Protein AF-A0A645CHK2-F1 (afdb_monomer)

Sequence (177 aa):
MTSISIPNSVISIGKYAFEDCRSLISIVLSNGITSIGEYAFYNCYSLTSITLPDGVSSIGDNAFAKTSLNSIILPNSVTSIGYGAFFQCYELTSITIGSGIKNIQTSVFDACWNIQEIYIKATTPPQMQSDIPNQSAVKLYVPKGSKEIYQNNESWSGFKEYIEVDYGIRESYLWIN

Radius of gyration: 15.58 Å; Cα contacts (8 Å, |Δi|>4): 514; chains: 1; bounding box: 39×28×44 Å

Solvent-accessible surface area (backbone atoms only — not comparable to full-atom values): 8476 Å² total; per-residue (Å²): 107,48,66,50,76,49,59,67,87,44,45,58,47,48,62,48,68,38,43,63,37,47,56,25,34,40,48,47,61,26,70,50,25,34,35,38,22,37,28,20,33,18,47,11,54,39,24,40,47,57,63,63,32,70,49,27,31,37,39,23,35,25,19,41,14,34,18,33,28,38,47,46,58,44,38,51,46,24,48,42,51,26,48,23,23,35,22,44,15,50,50,22,30,36,40,36,43,24,50,39,41,50,52,43,40,48,43,28,44,36,66,18,62,46,40,42,40,39,37,38,60,35,68,61,79,51,49,54,68,47,75,63,44,62,35,59,70,17,36,37,34,30,26,63,92,23,59,69,62,32,60,74,29,89,77,59,29,71,46,57,41,80,43,72,39,72,79,84,71,67,89,84,74,86,86,79,133

Structure (mmCIF, N/CA/C/O backbone):
data_AF-A0A645CHK2-F1
#
_entry.id   AF-A0A645CHK2-F1
#
loop_
_atom_site.group_PDB
_atom_site.id
_atom_site.type_symbol
_atom_site.label_atom_id
_atom_site.label_alt_id
_atom_site.label_comp_id
_atom_site.label_asym_id
_atom_site.label_entity_id
_atom_site.label_seq_id
_atom_site.pdbx_PDB_ins_code
_atom_site.Cartn_x
_atom_site.Cartn_y
_atom_site.Cartn_z
_atom_site.occupancy
_atom_site.B_iso_or_equiv
_atom_site.auth_seq_id
_atom_site.auth_comp_id
_atom_site.auth_asym_id
_atom_site.auth_atom_id
_atom_site.pdbx_PDB_model_num
ATOM 1 N N . MET A 1 1 ? 14.542 6.654 -18.273 1.00 61.56 1 MET A N 1
ATOM 2 C CA . MET A 1 1 ? 13.151 6.564 -18.765 1.00 61.56 1 MET A CA 1
ATOM 3 C C . MET A 1 1 ? 12.247 7.041 -17.646 1.00 61.56 1 MET A C 1
ATOM 5 O O . MET A 1 1 ? 12.417 6.545 -16.543 1.00 61.56 1 MET A O 1
ATOM 9 N N . THR A 1 2 ? 11.400 8.041 -17.892 1.00 83.38 2 THR A N 1
ATOM 10 C CA . THR A 1 2 ? 10.600 8.710 -16.847 1.00 83.38 2 THR A CA 1
ATOM 11 C C . THR A 1 2 ? 9.145 8.259 -16.808 1.00 83.38 2 THR A C 1
ATOM 13 O O . THR A 1 2 ? 8.528 8.341 -15.751 1.00 83.38 2 THR A O 1
ATOM 16 N N . SER A 1 3 ? 8.610 7.737 -17.914 1.00 85.38 3 SER A N 1
ATOM 17 C CA . SER A 1 3 ? 7.263 7.174 -17.980 1.00 85.38 3 SER A CA 1
ATOM 18 C C . SER A 1 3 ? 7.180 5.982 -18.933 1.00 85.38 3 SER A C 1
ATOM 20 O O . SER A 1 3 ? 7.981 5.861 -19.864 1.00 85.38 3 SER A O 1
ATOM 22 N N . ILE A 1 4 ? 6.223 5.087 -18.673 1.00 88.56 4 ILE A N 1
ATOM 23 C CA . ILE A 1 4 ? 5.944 3.880 -19.466 1.00 88.56 4 ILE A CA 1
ATOM 24 C C . ILE A 1 4 ? 4.428 3.665 -19.532 1.00 88.56 4 ILE A C 1
ATOM 26 O O . ILE A 1 4 ? 3.728 3.838 -18.533 1.00 88.56 4 ILE A O 1
ATOM 30 N N . SER A 1 5 ? 3.929 3.238 -20.692 1.00 89.69 5 SER A N 1
ATOM 31 C CA . SER A 1 5 ? 2.572 2.707 -20.846 1.00 89.69 5 SER A CA 1
ATOM 32 C C . SER A 1 5 ? 2.650 1.231 -21.227 1.00 89.69 5 SER A C 1
ATOM 34 O O . SER A 1 5 ? 3.327 0.871 -22.191 1.00 89.69 5 SER A O 1
ATOM 36 N N . ILE A 1 6 ? 1.992 0.377 -20.443 1.00 91.62 6 ILE A N 1
ATOM 37 C CA . ILE A 1 6 ? 1.981 -1.069 -20.662 1.00 91.62 6 ILE A CA 1
ATOM 38 C C . ILE A 1 6 ? 0.858 -1.436 -21.645 1.00 91.62 6 ILE A C 1
ATOM 40 O O . ILE A 1 6 ? -0.288 -1.051 -21.418 1.00 91.62 6 ILE A O 1
ATOM 44 N N . PRO A 1 7 ? 1.140 -2.186 -22.729 1.00 90.94 7 PRO A N 1
ATOM 45 C CA . PRO A 1 7 ? 0.115 -2.588 -23.690 1.00 90.94 7 PRO A CA 1
ATOM 46 C C . PRO A 1 7 ? -0.994 -3.455 -23.075 1.00 90.94 7 PRO A C 1
ATOM 48 O O . PRO A 1 7 ? -0.768 -4.231 -22.146 1.00 90.94 7 PRO A O 1
ATOM 51 N N . ASN A 1 8 ? -2.191 -3.404 -23.665 1.00 89.62 8 ASN A N 1
ATOM 52 C CA . ASN A 1 8 ? -3.357 -4.188 -23.222 1.00 89.62 8 ASN A CA 1
ATOM 53 C C . ASN A 1 8 ? -3.185 -5.710 -23.345 1.00 89.62 8 ASN A C 1
ATOM 55 O O . ASN A 1 8 ? -3.937 -6.455 -22.729 1.00 89.62 8 ASN A O 1
ATOM 59 N N . SER A 1 9 ? -2.218 -6.180 -24.137 1.00 93.12 9 SER A N 1
ATOM 60 C CA . SER A 1 9 ? -1.909 -7.607 -24.273 1.00 93.12 9 SER A CA 1
ATOM 61 C C . SER A 1 9 ? -1.109 -8.171 -23.096 1.00 93.12 9 SER A C 1
ATOM 63 O O . SER A 1 9 ? -0.939 -9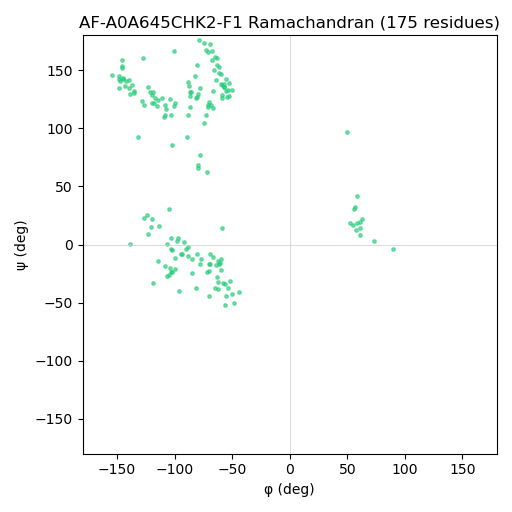.384 -23.006 1.00 93.12 9 SER A O 1
ATOM 65 N N . VAL A 1 10 ? -0.560 -7.315 -22.229 1.00 95.12 10 VAL A N 1
ATOM 66 C CA . VAL A 1 10 ? 0.206 -7.752 -21.061 1.00 95.12 10 VAL A CA 1
ATOM 67 C C . VAL A 1 10 ? -0.767 -8.116 -19.943 1.00 95.12 10 VAL A C 1
ATOM 69 O O . VAL A 1 10 ? -1.607 -7.308 -19.562 1.00 95.12 10 VAL A O 1
ATOM 72 N N . ILE A 1 11 ? -0.630 -9.335 -19.418 1.00 95.62 11 ILE A N 1
ATOM 73 C CA . ILE A 1 11 ? -1.486 -9.881 -18.350 1.00 95.62 11 ILE A CA 1
ATOM 74 C C . ILE A 1 11 ? -0.772 -9.875 -16.989 1.00 95.62 11 ILE A C 1
ATOM 76 O O . ILE A 1 11 ? -1.400 -9.893 -15.934 1.00 95.62 11 ILE A O 1
ATOM 80 N N . SER A 1 12 ? 0.558 -9.797 -16.980 1.00 96.38 12 SER A N 1
ATOM 81 C CA . SER A 1 12 ? 1.353 -9.801 -15.753 1.00 96.38 12 SER A CA 1
ATOM 82 C C . SER A 1 12 ? 2.581 -8.915 -15.882 1.00 96.38 12 SER A C 1
ATOM 84 O O . SER A 1 12 ? 3.246 -8.935 -16.920 1.00 96.38 12 SER A O 1
ATOM 86 N N . ILE A 1 13 ? 2.944 -8.230 -14.799 1.00 98.31 13 ILE A N 1
ATOM 87 C CA . ILE A 1 13 ? 4.280 -7.649 -14.652 1.00 98.31 13 ILE A CA 1
ATOM 88 C C . ILE A 1 13 ? 5.189 -8.722 -14.056 1.00 98.31 13 ILE A C 1
ATOM 90 O O . ILE A 1 13 ? 4.915 -9.236 -12.973 1.00 98.31 13 ILE A O 1
ATOM 94 N N . GLY A 1 14 ? 6.232 -9.104 -14.793 1.00 98.25 14 GLY A N 1
ATOM 95 C CA . GLY A 1 14 ? 7.146 -10.174 -14.394 1.00 98.25 14 GLY A CA 1
ATOM 96 C C . GLY A 1 14 ? 7.992 -9.826 -13.168 1.00 98.25 14 GLY A C 1
ATOM 97 O O . GLY A 1 14 ? 8.089 -8.665 -12.766 1.00 98.25 14 GLY A O 1
ATOM 98 N N . LYS A 1 15 ? 8.636 -10.848 -12.592 1.00 98.62 15 LYS A N 1
ATOM 99 C CA . LYS A 1 15 ? 9.629 -10.641 -11.533 1.00 98.62 15 LYS A CA 1
ATOM 100 C C . LYS A 1 15 ? 10.748 -9.723 -12.036 1.00 98.62 15 LYS A C 1
ATOM 102 O O . LYS A 1 15 ? 11.172 -9.881 -13.180 1.00 98.62 15 LYS A O 1
ATOM 107 N N . TYR A 1 16 ? 11.197 -8.790 -11.199 1.00 98.44 16 TYR A N 1
ATOM 108 C CA . TYR A 1 16 ? 12.281 -7.837 -11.498 1.00 98.44 16 TYR A CA 1
ATOM 109 C C . TYR A 1 16 ? 12.066 -6.935 -12.737 1.00 98.44 16 TYR A C 1
ATOM 111 O O . TYR A 1 16 ? 13.003 -6.286 -13.190 1.00 98.44 16 TYR A O 1
ATOM 119 N N . ALA A 1 17 ? 10.857 -6.871 -13.314 1.00 98.00 17 ALA A N 1
ATOM 120 C CA . ALA A 1 17 ? 10.630 -6.267 -14.637 1.00 98.00 17 ALA A CA 1
ATOM 121 C C . ALA A 1 17 ? 11.061 -4.791 -14.759 1.00 98.00 17 ALA A C 1
ATOM 123 O O . ALA A 1 17 ? 11.499 -4.365 -15.827 1.00 98.00 17 ALA A O 1
ATOM 124 N N . PHE A 1 18 ? 10.932 -4.028 -13.675 1.00 98.00 18 PHE A N 1
ATOM 125 C CA . PHE A 1 18 ? 11.357 -2.635 -13.556 1.00 98.00 18 PHE A CA 1
ATOM 126 C C . PHE A 1 18 ? 12.272 -2.427 -12.346 1.00 98.00 18 PHE A C 1
ATOM 128 O O . PHE A 1 18 ? 12.382 -1.305 -11.858 1.00 98.00 18 PHE A O 1
ATOM 135 N N . GLU A 1 19 ? 12.937 -3.476 -11.854 1.00 98.38 19 GLU A N 1
ATOM 136 C CA . GLU A 1 19 ? 13.910 -3.331 -10.771 1.00 98.38 19 GLU A CA 1
ATOM 137 C C . GLU A 1 19 ? 14.955 -2.259 -11.125 1.00 98.38 19 GLU A C 1
ATOM 139 O O . GLU A 1 19 ? 15.391 -2.140 -12.273 1.00 98.38 19 GLU A O 1
ATOM 144 N N . ASP A 1 20 ? 15.326 -1.438 -10.138 1.00 98.19 20 ASP A N 1
ATOM 145 C CA . ASP A 1 20 ? 16.348 -0.396 -10.276 1.00 98.19 20 ASP A CA 1
ATOM 146 C C . ASP A 1 20 ? 16.056 0.655 -11.366 1.00 98.19 20 ASP A C 1
ATOM 148 O O . ASP A 1 20 ? 16.938 1.433 -11.750 1.00 98.19 20 ASP A O 1
ATOM 152 N N . CYS A 1 21 ? 14.802 0.785 -11.819 1.00 97.38 21 CYS A N 1
ATOM 153 C CA . CYS A 1 21 ? 14.365 1.883 -12.683 1.00 97.38 21 CYS A CA 1
ATOM 154 C C . CYS A 1 21 ? 14.281 3.210 -11.902 1.00 97.38 21 CYS A C 1
ATOM 156 O O . CYS A 1 21 ? 13.234 3.844 -11.799 1.00 97.38 21 CYS A O 1
ATOM 158 N N . ARG A 1 22 ? 15.417 3.681 -11.375 1.00 96.25 22 ARG A N 1
ATOM 159 C CA . ARG A 1 22 ? 15.538 4.829 -10.458 1.00 96.25 22 ARG A CA 1
ATOM 160 C C . ARG A 1 22 ? 15.091 6.166 -11.037 1.00 96.25 22 ARG A C 1
ATOM 162 O O . ARG A 1 22 ? 14.929 7.108 -10.273 1.00 96.25 22 ARG A O 1
ATOM 169 N N . SER A 1 23 ? 14.905 6.266 -12.353 1.00 96.94 23 SER A N 1
ATOM 170 C CA . SER A 1 23 ? 14.378 7.463 -13.025 1.00 96.94 23 SER A CA 1
ATOM 171 C C . SER A 1 23 ? 12.910 7.343 -13.439 1.00 96.94 23 SER A C 1
ATOM 173 O O . SER A 1 23 ? 12.387 8.307 -13.991 1.00 96.94 23 SER A O 1
ATOM 175 N N . LEU A 1 24 ? 12.263 6.188 -13.239 1.00 96.62 24 LEU A N 1
ATOM 176 C CA . LEU A 1 24 ? 10.851 5.995 -13.565 1.00 96.62 24 LEU A CA 1
ATOM 177 C C . LEU A 1 24 ? 10.006 6.785 -12.568 1.00 96.62 24 LEU A C 1
ATOM 179 O O . LEU A 1 24 ? 10.081 6.520 -11.376 1.00 96.62 24 LEU A O 1
ATOM 183 N N . ILE A 1 25 ? 9.233 7.751 -13.059 1.00 95.25 25 ILE A N 1
ATOM 184 C CA . ILE A 1 25 ? 8.400 8.638 -12.236 1.00 95.25 25 ILE A CA 1
ATOM 185 C C . ILE A 1 25 ? 6.965 8.126 -12.164 1.00 95.25 25 ILE A C 1
ATOM 187 O O . ILE A 1 25 ? 6.337 8.164 -11.107 1.00 95.25 25 ILE A O 1
ATOM 191 N N . SER A 1 26 ? 6.449 7.635 -13.290 1.00 92.00 26 SER A N 1
ATOM 192 C CA . SER A 1 26 ? 5.092 7.112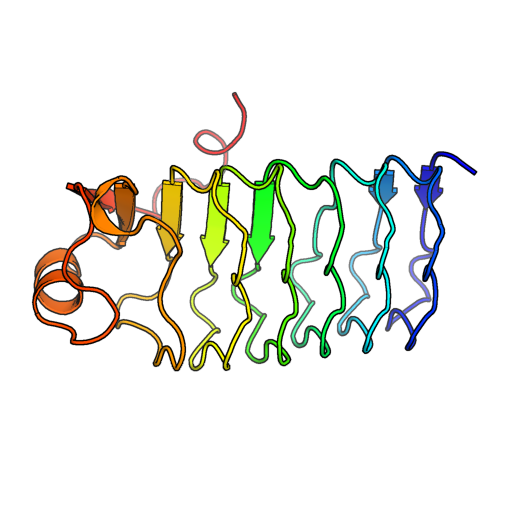 -13.393 1.00 92.00 26 SER A CA 1
ATOM 193 C C . SER A 1 26 ? 5.011 5.941 -14.365 1.00 92.00 26 SER A C 1
ATOM 195 O O . SER A 1 26 ? 5.776 5.833 -15.324 1.00 92.00 26 SER A O 1
ATOM 197 N N . ILE A 1 27 ? 4.048 5.058 -14.130 1.00 93.38 27 ILE A N 1
ATOM 198 C CA . ILE A 1 27 ? 3.726 3.954 -15.029 1.00 93.38 27 ILE A CA 1
ATOM 199 C C . ILE A 1 27 ? 2.214 3.782 -15.106 1.00 93.38 27 ILE A C 1
ATOM 201 O O . ILE A 1 27 ? 1.520 3.789 -14.090 1.00 93.38 27 ILE A O 1
ATOM 205 N N . VAL A 1 28 ? 1.709 3.619 -16.327 1.00 90.94 28 VAL A N 1
ATOM 206 C CA . VAL A 1 28 ? 0.300 3.309 -16.579 1.00 90.94 28 VAL A CA 1
ATOM 207 C C . VAL A 1 28 ? 0.189 1.829 -16.916 1.00 90.94 28 VAL A C 1
ATOM 209 O O . VAL A 1 28 ? 0.673 1.383 -17.961 1.00 90.94 28 VAL A O 1
ATOM 212 N N . LEU A 1 29 ? -0.434 1.071 -16.015 1.00 93.44 29 LEU A N 1
ATOM 213 C CA . LEU A 1 29 ? -0.757 -0.338 -16.216 1.00 93.44 29 LEU A CA 1
ATOM 214 C C . LEU A 1 29 ? -2.048 -0.470 -17.031 1.00 93.44 29 LEU A C 1
ATOM 216 O O . LEU A 1 29 ? -2.968 0.333 -16.886 1.00 93.44 29 LEU A O 1
ATOM 220 N N . SER A 1 30 ? -2.124 -1.488 -17.883 1.00 92.12 30 SER A N 1
ATOM 221 C CA . SER A 1 30 ? -3.339 -1.797 -18.636 1.00 92.12 30 SER A CA 1
ATOM 222 C C . SER A 1 30 ? -4.343 -2.582 -17.791 1.00 92.12 30 SER A C 1
ATOM 224 O O . SER A 1 30 ? -3.971 -3.331 -16.890 1.00 92.12 30 SER A O 1
ATOM 226 N N . ASN A 1 31 ? -5.632 -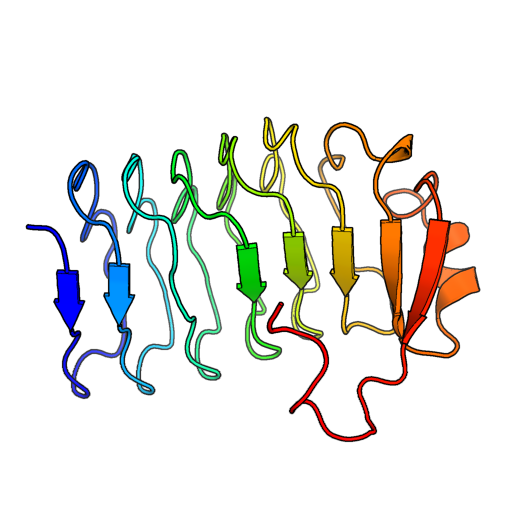2.474 -18.129 1.00 91.25 31 ASN A N 1
ATOM 227 C CA . ASN A 1 31 ? -6.716 -3.127 -17.383 1.00 91.25 31 ASN A CA 1
ATOM 228 C C . ASN A 1 31 ? -6.633 -4.666 -17.352 1.00 91.25 31 ASN A C 1
ATOM 230 O O . ASN A 1 31 ? -7.295 -5.292 -16.531 1.00 91.25 31 ASN A O 1
ATOM 234 N N . GLY A 1 32 ? -5.848 -5.274 -18.249 1.00 94.06 32 GLY A N 1
ATOM 235 C CA . GLY A 1 32 ? -5.661 -6.724 -18.329 1.00 94.06 32 GLY A CA 1
ATOM 236 C C . GLY A 1 32 ? -4.667 -7.297 -17.316 1.00 94.06 32 GLY A C 1
ATOM 237 O O . GLY A 1 32 ? -4.565 -8.517 -17.218 1.00 94.06 32 GLY A O 1
ATOM 238 N N . ILE A 1 33 ? -3.933 -6.457 -16.575 1.00 97.38 33 ILE A N 1
ATOM 239 C CA . ILE A 1 33 ? -2.949 -6.930 -15.597 1.00 97.38 33 ILE A CA 1
ATOM 240 C C . ILE A 1 33 ? -3.657 -7.576 -14.403 1.00 97.38 33 ILE A C 1
ATOM 242 O O . ILE A 1 33 ? -4.425 -6.927 -13.697 1.00 97.38 33 ILE A O 1
ATOM 246 N N . THR A 1 34 ? -3.329 -8.839 -14.134 1.00 97.81 34 THR A N 1
ATOM 247 C CA . THR A 1 34 ? -3.861 -9.610 -13.002 1.00 97.81 34 THR A CA 1
ATOM 248 C C . THR A 1 34 ? -2.831 -9.843 -11.899 1.00 97.81 34 THR A C 1
ATOM 250 O O . THR A 1 34 ? -3.196 -10.143 -10.766 1.00 97.81 34 THR A O 1
ATOM 253 N N . SER A 1 35 ? -1.533 -9.705 -12.183 1.00 98.19 35 SER A N 1
ATOM 254 C CA . SER A 1 35 ? -0.481 -9.977 -11.195 1.00 98.19 35 SER A CA 1
ATOM 255 C C . SER A 1 35 ? 0.756 -9.104 -11.368 1.00 98.19 35 SER A C 1
ATOM 257 O O . SER A 1 35 ? 1.186 -8.835 -12.494 1.00 98.19 35 SER A O 1
ATOM 259 N N . ILE A 1 36 ? 1.376 -8.751 -10.242 1.00 98.69 36 ILE A N 1
ATOM 260 C CA . ILE A 1 36 ? 2.651 -8.034 -10.171 1.00 98.69 36 ILE A CA 1
ATOM 261 C C . ILE A 1 36 ? 3.672 -8.925 -9.473 1.00 98.69 36 ILE A C 1
ATOM 263 O O . ILE A 1 36 ? 3.445 -9.377 -8.353 1.00 98.69 36 ILE A O 1
ATOM 267 N N . GLY A 1 37 ? 4.770 -9.215 -10.165 1.00 98.69 37 GLY A N 1
ATOM 268 C CA . GLY A 1 37 ? 5.795 -10.140 -9.713 1.00 98.69 37 GLY A CA 1
ATOM 269 C C . GLY A 1 37 ? 6.642 -9.623 -8.554 1.00 98.69 37 GLY A C 1
ATOM 270 O O . GLY A 1 37 ? 6.676 -8.437 -8.232 1.00 98.69 37 GLY A O 1
ATOM 271 N N . GLU A 1 38 ? 7.365 -10.563 -7.960 1.00 98.75 38 GLU A N 1
ATOM 272 C CA . GLU A 1 38 ? 8.417 -10.323 -6.973 1.00 98.75 38 GLU A CA 1
ATOM 273 C C . GLU A 1 38 ? 9.416 -9.272 -7.476 1.00 98.75 38 GLU A C 1
ATOM 275 O O . GLU A 1 38 ? 9.854 -9.340 -8.628 1.00 98.75 38 GLU A O 1
ATOM 280 N N . TYR A 1 39 ? 9.756 -8.297 -6.634 1.00 98.81 39 TYR A N 1
ATOM 281 C CA . TYR A 1 39 ? 10.693 -7.213 -6.954 1.00 98.81 39 TYR A CA 1
ATOM 282 C C . TYR A 1 39 ? 10.355 -6.395 -8.222 1.00 98.81 39 TYR A C 1
ATOM 284 O O . TYR A 1 39 ? 11.214 -5.683 -8.739 1.00 98.81 39 TYR A O 1
ATOM 292 N N . ALA A 1 40 ? 9.122 -6.461 -8.745 1.00 98.69 40 ALA A N 1
ATOM 293 C CA . ALA A 1 40 ? 8.765 -5.868 -10.038 1.00 98.69 40 ALA A CA 1
ATOM 294 C C . ALA A 1 40 ? 9.123 -4.379 -10.177 1.00 98.69 40 ALA A C 1
ATOM 296 O O . ALA A 1 40 ? 9.543 -3.977 -11.254 1.00 98.69 40 ALA A O 1
ATOM 297 N N . PHE A 1 41 ? 8.981 -3.584 -9.116 1.00 98.69 41 PHE A N 1
ATOM 298 C CA . PHE A 1 41 ? 9.337 -2.161 -9.039 1.00 98.69 41 PHE A CA 1
ATOM 299 C C . PHE A 1 41 ? 10.310 -1.879 -7.889 1.00 98.69 41 PHE A C 1
ATOM 301 O O . PHE A 1 41 ? 10.358 -0.764 -7.361 1.00 98.69 41 PHE A O 1
ATOM 308 N N . TYR A 1 42 ? 11.085 -2.887 -7.484 1.00 98.75 42 TYR A N 1
ATOM 309 C CA . TYR A 1 42 ? 12.051 -2.734 -6.406 1.00 98.75 42 TYR A CA 1
ATOM 310 C C . TYR A 1 42 ? 13.039 -1.612 -6.717 1.00 98.75 42 TYR A C 1
ATOM 312 O O . TYR A 1 42 ? 13.563 -1.513 -7.829 1.00 98.75 42 TYR A O 1
ATOM 320 N N . ASN A 1 43 ? 13.311 -0.768 -5.721 1.00 98.50 43 ASN A N 1
ATOM 321 C CA . ASN A 1 43 ? 14.311 0.296 -5.818 1.00 98.50 43 ASN A CA 1
ATOM 322 C C . ASN A 1 43 ? 14.010 1.371 -6.887 1.00 98.50 43 ASN A C 1
ATOM 324 O O . ASN A 1 43 ? 14.911 2.084 -7.340 1.00 98.50 43 ASN A O 1
ATOM 328 N N . CYS A 1 44 ? 12.745 1.523 -7.292 1.00 98.31 44 CYS A N 1
ATOM 329 C CA . CYS A 1 44 ? 12.290 2.615 -8.155 1.00 98.31 44 CYS A CA 1
ATOM 330 C C . CYS A 1 44 ? 12.087 3.915 -7.356 1.00 98.31 44 CYS A C 1
ATOM 332 O O . CYS A 1 44 ? 10.967 4.398 -7.205 1.00 98.31 44 CYS A O 1
ATOM 334 N N . TYR A 1 45 ? 13.173 4.515 -6.862 1.00 97.12 45 TYR A N 1
ATOM 335 C CA . TYR A 1 45 ? 13.126 5.695 -5.982 1.00 97.12 45 TYR A CA 1
ATOM 336 C C . TYR A 1 45 ? 12.473 6.954 -6.570 1.00 97.12 45 TYR A C 1
ATOM 338 O O . TYR A 1 45 ? 12.152 7.865 -5.815 1.00 97.12 45 TYR A O 1
ATOM 346 N N . SER A 1 46 ? 12.280 7.050 -7.886 1.00 97.81 46 SER A N 1
ATOM 347 C CA . SER A 1 46 ? 11.540 8.179 -8.473 1.00 97.81 46 SER A CA 1
ATOM 348 C C . SER A 1 46 ? 10.055 7.890 -8.678 1.00 97.81 46 SER A C 1
ATOM 350 O O . SER A 1 46 ? 9.329 8.812 -9.032 1.00 97.81 46 SER A O 1
ATOM 352 N N . LEU A 1 47 ? 9.591 6.649 -8.477 1.00 98.00 47 LEU A N 1
ATOM 353 C CA . LEU A 1 47 ? 8.212 6.266 -8.768 1.00 98.00 47 LEU A CA 1
ATOM 354 C C . LEU A 1 47 ? 7.298 6.847 -7.692 1.00 98.00 47 LEU A C 1
ATOM 356 O O . LEU A 1 47 ? 7.273 6.343 -6.571 1.00 98.00 47 LEU A O 1
ATOM 360 N N . THR A 1 48 ? 6.565 7.905 -8.038 1.00 96.50 48 THR A N 1
ATOM 361 C CA . THR A 1 48 ? 5.703 8.643 -7.100 1.00 96.50 48 THR A CA 1
ATOM 362 C C . THR A 1 48 ? 4.235 8.262 -7.200 1.00 96.50 48 THR A C 1
ATOM 364 O O . THR A 1 48 ? 3.480 8.475 -6.252 1.00 96.50 48 THR A O 1
ATOM 367 N N . SER A 1 49 ? 3.824 7.684 -8.332 1.00 91.94 49 SER A N 1
ATOM 368 C CA . SER A 1 49 ? 2.442 7.274 -8.571 1.00 91.94 49 SER A CA 1
ATOM 369 C C . SER A 1 49 ? 2.345 6.037 -9.460 1.00 91.94 49 SER A C 1
ATOM 371 O O . SER A 1 49 ? 3.059 5.887 -10.455 1.00 91.94 49 SER A O 1
ATOM 373 N N . ILE A 1 50 ? 1.409 5.161 -9.104 1.00 95.06 50 ILE A N 1
ATOM 374 C CA . ILE A 1 50 ? 0.962 4.033 -9.915 1.00 95.06 50 ILE A CA 1
ATOM 375 C C . ILE A 1 50 ? -0.518 3.780 -9.627 1.00 95.06 50 ILE A C 1
ATOM 377 O O . ILE A 1 50 ? -0.945 3.780 -8.476 1.00 95.06 50 ILE A O 1
ATOM 381 N N . THR A 1 51 ? -1.313 3.568 -10.672 1.00 93.62 51 THR A N 1
ATOM 382 C CA . THR A 1 51 ? -2.700 3.106 -10.531 1.00 93.62 51 THR A CA 1
ATOM 383 C C . THR A 1 51 ? -2.740 1.613 -10.810 1.00 93.62 51 THR A C 1
ATOM 385 O O . THR A 1 51 ? -2.369 1.178 -11.902 1.00 93.62 51 THR A O 1
ATOM 388 N N . LEU A 1 52 ? -3.163 0.829 -9.817 1.00 95.88 52 LEU A N 1
ATOM 389 C CA . LEU A 1 52 ? -3.375 -0.603 -9.988 1.00 95.88 52 LEU A CA 1
ATOM 390 C C . LEU A 1 52 ? -4.726 -0.845 -10.674 1.00 95.88 52 LEU A C 1
ATOM 392 O O . LEU A 1 52 ? -5.734 -0.316 -10.208 1.00 95.88 52 LEU A O 1
ATOM 396 N N . PRO A 1 53 ? -4.770 -1.645 -11.749 1.00 94.94 53 PRO A N 1
ATOM 397 C CA . PRO A 1 53 ? -6.023 -2.067 -12.356 1.00 94.94 53 PRO A CA 1
ATOM 398 C C . PRO A 1 53 ? -6.899 -2.879 -11.402 1.00 94.94 53 PRO A C 1
ATOM 400 O O . PRO A 1 53 ? -6.388 -3.700 -10.641 1.00 94.94 53 PRO A O 1
ATOM 403 N N . ASP A 1 54 ? -8.221 -2.756 -11.544 1.00 92.94 54 ASP A N 1
ATOM 404 C CA . ASP A 1 54 ? -9.218 -3.497 -10.751 1.00 92.94 54 ASP A CA 1
ATOM 405 C C . ASP A 1 54 ? -9.127 -5.028 -10.885 1.00 92.94 54 ASP A C 1
ATOM 407 O O . ASP A 1 54 ? -9.780 -5.750 -10.139 1.00 92.94 54 ASP A O 1
ATOM 411 N N . GLY A 1 55 ? -8.367 -5.538 -11.861 1.00 95.56 55 GLY A N 1
ATOM 412 C CA . GLY A 1 55 ? -8.140 -6.968 -12.077 1.00 95.56 55 GLY A CA 1
ATOM 413 C C . GLY A 1 55 ? -6.953 -7.550 -11.304 1.00 95.56 55 GLY A C 1
ATOM 414 O O . GLY A 1 55 ? -6.793 -8.770 -11.285 1.00 95.56 55 GLY A O 1
ATOM 415 N N . VAL A 1 56 ? -6.111 -6.721 -10.672 1.00 98.25 56 VAL A N 1
ATOM 416 C CA . VAL A 1 56 ? -4.911 -7.201 -9.970 1.00 98.25 56 VAL A CA 1
ATOM 417 C C . VAL A 1 56 ? -5.318 -8.034 -8.757 1.00 98.25 56 VAL A C 1
ATOM 419 O O . VAL A 1 56 ? -5.925 -7.518 -7.823 1.00 98.25 56 VAL A O 1
ATOM 422 N N . SER A 1 57 ? -4.960 -9.318 -8.745 1.00 97.94 57 SER A N 1
ATOM 423 C CA . SER A 1 57 ? -5.277 -10.251 -7.659 1.00 97.94 57 SER A CA 1
ATOM 424 C C . SER A 1 57 ? -4.099 -10.540 -6.728 1.00 97.94 57 SER A C 1
ATOM 426 O O . SER A 1 57 ? -4.304 -10.929 -5.577 1.00 97.94 57 SER A O 1
ATOM 428 N N . SER A 1 58 ? -2.861 -10.358 -7.199 1.00 97.94 58 SER A N 1
ATOM 429 C CA . SER A 1 58 ? -1.654 -10.695 -6.434 1.00 97.94 58 SER A CA 1
ATOM 430 C C . SER A 1 58 ? -0.506 -9.710 -6.647 1.00 97.94 58 SER A C 1
ATOM 432 O O . SER A 1 58 ? -0.180 -9.366 -7.788 1.00 97.94 58 SER A O 1
ATOM 434 N N . ILE A 1 59 ? 0.154 -9.345 -5.549 1.00 98.50 59 ILE A N 1
ATOM 435 C CA . ILE A 1 59 ? 1.369 -8.526 -5.506 1.00 98.50 59 ILE A CA 1
ATOM 436 C C . ILE A 1 59 ? 2.470 -9.358 -4.844 1.00 98.50 59 ILE A C 1
ATOM 438 O O . ILE A 1 59 ? 2.287 -9.821 -3.722 1.00 98.50 59 ILE A O 1
ATOM 442 N N . GLY A 1 60 ? 3.581 -9.582 -5.545 1.00 98.44 60 GLY A N 1
ATOM 443 C CA . GLY A 1 60 ? 4.693 -10.405 -5.068 1.00 98.44 60 GLY A CA 1
ATOM 444 C C . GLY A 1 60 ? 5.559 -9.736 -3.999 1.00 98.44 60 GLY A C 1
ATOM 445 O O . GLY A 1 60 ? 5.405 -8.550 -3.694 1.00 98.44 60 GLY A O 1
ATOM 446 N N . ASP A 1 61 ? 6.499 -10.506 -3.449 1.00 98.25 61 ASP A N 1
ATOM 447 C CA . ASP A 1 61 ? 7.396 -10.029 -2.394 1.00 98.25 61 ASP A CA 1
ATOM 448 C C . ASP A 1 61 ? 8.220 -8.835 -2.879 1.00 98.25 61 ASP A C 1
ATOM 450 O O . ASP A 1 61 ? 8.704 -8.809 -4.014 1.00 98.25 61 ASP A O 1
ATOM 454 N N . ASN A 1 62 ? 8.369 -7.829 -2.016 1.00 98.50 62 ASN A N 1
ATOM 455 C CA . ASN A 1 62 ? 9.129 -6.604 -2.279 1.00 98.50 62 ASN A CA 1
ATOM 456 C C . ASN A 1 62 ? 8.751 -5.866 -3.582 1.00 98.50 62 ASN A C 1
ATOM 458 O O . ASN A 1 62 ? 9.536 -5.049 -4.066 1.00 98.50 62 ASN A O 1
ATOM 462 N N . ALA A 1 63 ? 7.572 -6.130 -4.164 1.00 98.69 63 ALA A N 1
ATOM 463 C CA . ALA A 1 63 ? 7.203 -5.635 -5.490 1.00 98.69 63 ALA A CA 1
ATOM 464 C C . ALA A 1 63 ? 7.276 -4.108 -5.621 1.00 98.69 63 ALA A C 1
ATOM 466 O O . ALA A 1 63 ? 7.645 -3.626 -6.684 1.00 98.69 63 ALA A O 1
ATOM 467 N N . PHE A 1 64 ? 6.967 -3.362 -4.560 1.00 98.69 64 PHE A N 1
ATOM 468 C CA . PHE A 1 64 ? 7.040 -1.899 -4.493 1.00 98.69 64 PHE A CA 1
ATOM 469 C C . PHE A 1 64 ? 7.995 -1.404 -3.403 1.00 98.69 64 PHE A C 1
ATOM 471 O O . PHE A 1 64 ? 7.955 -0.228 -3.038 1.00 98.69 64 PHE A O 1
ATOM 478 N N . ALA A 1 65 ? 8.857 -2.271 -2.870 1.00 98.62 65 ALA A N 1
ATOM 479 C CA . ALA A 1 65 ? 9.787 -1.864 -1.831 1.00 98.62 65 ALA A CA 1
ATOM 480 C C . ALA A 1 65 ? 10.782 -0.821 -2.364 1.00 98.62 65 ALA A C 1
ATOM 482 O O . ALA A 1 65 ? 11.268 -0.919 -3.497 1.00 98.62 65 ALA A O 1
ATOM 483 N N . LYS A 1 66 ? 11.108 0.167 -1.521 1.00 98.62 66 LYS A N 1
ATOM 484 C CA . LYS A 1 66 ? 11.996 1.297 -1.844 1.00 98.62 66 LYS A CA 1
ATOM 485 C C . LYS A 1 66 ? 11.516 2.131 -3.044 1.00 98.62 66 LYS A C 1
ATOM 487 O O . LYS A 1 66 ? 12.310 2.531 -3.897 1.00 98.62 66 LYS A O 1
ATOM 492 N N . THR A 1 67 ? 10.212 2.387 -3.111 1.00 98.62 67 THR A N 1
ATOM 493 C CA . THR A 1 67 ? 9.614 3.376 -4.022 1.00 98.62 67 THR A CA 1
ATOM 494 C C . THR A 1 67 ? 9.309 4.680 -3.278 1.00 98.62 67 THR A C 1
ATOM 496 O O . THR A 1 67 ? 9.319 4.713 -2.047 1.00 98.62 67 THR A O 1
ATOM 499 N N . SER A 1 68 ? 9.030 5.756 -4.017 1.00 98.25 68 SER A N 1
ATOM 500 C CA . SER A 1 68 ? 8.627 7.059 -3.453 1.00 98.25 68 SER A CA 1
ATOM 501 C C . SER A 1 68 ? 7.132 7.321 -3.641 1.00 98.25 68 SER A C 1
ATOM 503 O O . SER A 1 68 ? 6.699 8.464 -3.818 1.00 98.25 68 SER A O 1
ATOM 505 N N . LEU A 1 69 ? 6.336 6.246 -3.655 1.00 98.25 69 LEU A N 1
ATOM 506 C CA . LEU A 1 69 ? 4.887 6.334 -3.765 1.00 98.25 69 LEU A CA 1
ATOM 507 C C . LEU A 1 69 ? 4.349 7.163 -2.603 1.00 98.25 69 LEU A C 1
ATOM 509 O O . LEU A 1 69 ? 4.627 6.857 -1.450 1.00 98.25 69 LEU A O 1
ATOM 513 N N . ASN A 1 70 ? 3.571 8.198 -2.919 1.00 97.06 70 ASN A N 1
ATOM 514 C CA . ASN A 1 70 ? 2.934 9.035 -1.898 1.00 97.06 70 ASN A CA 1
ATOM 515 C C . ASN A 1 70 ? 1.657 8.383 -1.363 1.00 97.06 70 ASN A C 1
ATOM 517 O O . ASN A 1 70 ? 1.366 8.437 -0.167 1.00 97.06 70 ASN A O 1
ATOM 521 N N . SER A 1 71 ? 0.911 7.733 -2.255 1.00 97.25 71 SER A N 1
ATOM 522 C CA . SER A 1 71 ? -0.257 6.934 -1.925 1.00 97.25 71 SER A CA 1
ATOM 523 C C . SER A 1 71 ? -0.389 5.735 -2.858 1.00 97.25 71 SER A C 1
ATOM 525 O O . SER A 1 71 ? 0.159 5.723 -3.966 1.00 97.25 71 SER A O 1
ATOM 527 N N . ILE A 1 72 ? -1.118 4.710 -2.414 1.00 97.06 72 ILE A N 1
ATOM 528 C CA . ILE A 1 72 ? -1.497 3.584 -3.270 1.00 97.06 72 ILE A CA 1
ATOM 529 C C . ILE A 1 72 ? -2.889 3.056 -2.921 1.00 97.06 72 ILE A C 1
ATOM 531 O O . ILE A 1 72 ? -3.277 2.979 -1.754 1.00 97.06 72 ILE A O 1
ATOM 535 N N . ILE A 1 73 ? -3.637 2.665 -3.955 1.00 96.75 73 ILE A N 1
ATOM 536 C CA . ILE A 1 73 ? -4.920 1.978 -3.821 1.00 96.75 73 ILE A CA 1
ATOM 537 C C . ILE A 1 73 ? -4.733 0.517 -4.222 1.00 96.75 73 ILE A C 1
ATOM 539 O O . ILE A 1 73 ? -4.417 0.212 -5.370 1.00 96.75 73 ILE A O 1
ATOM 543 N N . LEU A 1 74 ? -4.944 -0.381 -3.263 1.00 97.12 74 LEU A N 1
ATOM 544 C CA . LEU A 1 74 ? -5.032 -1.817 -3.485 1.00 97.12 74 LEU A CA 1
ATOM 545 C C . LEU A 1 74 ? -6.497 -2.162 -3.796 1.00 97.12 74 LEU A C 1
ATOM 547 O O . LEU A 1 74 ? -7.345 -2.026 -2.907 1.00 97.12 74 LEU A O 1
ATOM 551 N N . PRO A 1 75 ? -6.830 -2.567 -5.034 1.00 96.06 75 PRO A N 1
ATOM 552 C CA . PRO A 1 75 ? -8.212 -2.811 -5.423 1.00 96.06 75 PRO A CA 1
ATOM 553 C C . PRO A 1 75 ? -8.826 -3.986 -4.655 1.00 96.06 75 PRO A C 1
ATOM 555 O O . PRO A 1 75 ? -8.130 -4.833 -4.092 1.00 96.06 75 PRO A O 1
ATOM 558 N N . ASN A 1 76 ? -10.161 -4.059 -4.647 1.00 96.06 76 ASN A N 1
ATOM 559 C CA . ASN A 1 76 ? -10.905 -5.116 -3.946 1.00 96.06 76 ASN A CA 1
ATOM 560 C C . ASN A 1 76 ? -10.566 -6.532 -4.441 1.00 96.06 76 ASN A C 1
ATOM 562 O O . ASN A 1 76 ? -10.784 -7.494 -3.710 1.00 96.06 76 ASN A O 1
ATOM 566 N N . SER A 1 77 ? -10.046 -6.652 -5.662 1.00 97.06 77 SER A N 1
ATOM 567 C CA . SER A 1 77 ? -9.580 -7.894 -6.275 1.00 97.06 77 SER A CA 1
ATOM 568 C C . SER A 1 77 ? -8.307 -8.457 -5.649 1.00 97.06 77 SER A C 1
ATOM 570 O O . SER A 1 77 ? -8.058 -9.652 -5.795 1.00 97.06 77 SER A O 1
ATOM 572 N N . VAL A 1 78 ? -7.491 -7.637 -4.974 1.00 98.00 78 VAL A N 1
ATOM 573 C CA . VAL A 1 78 ? -6.231 -8.099 -4.382 1.00 98.00 78 VAL A CA 1
ATOM 574 C C . VAL A 1 78 ? -6.551 -9.045 -3.235 1.00 98.00 78 VAL A C 1
ATOM 576 O O . VAL A 1 78 ? -7.185 -8.660 -2.256 1.00 98.00 78 VAL A O 1
ATOM 579 N N . THR A 1 79 ? -6.085 -10.286 -3.335 1.00 96.69 79 THR A N 1
ATOM 580 C CA . THR A 1 79 ? -6.256 -11.305 -2.289 1.00 96.69 79 THR A CA 1
ATOM 581 C C . THR A 1 79 ? -4.933 -11.731 -1.661 1.00 96.69 79 THR A C 1
ATOM 583 O O . THR A 1 79 ? -4.938 -12.371 -0.611 1.00 96.69 79 THR A O 1
ATOM 586 N N . SER A 1 80 ? -3.799 -11.396 -2.286 1.00 95.50 80 SER A N 1
ATOM 587 C CA . SER A 1 80 ? -2.460 -11.789 -1.838 1.00 95.50 80 SER A CA 1
ATOM 588 C C . SER A 1 80 ? -1.457 -10.642 -1.979 1.00 95.50 80 SER A C 1
ATOM 590 O O . SER A 1 80 ? -1.349 -10.029 -3.045 1.00 95.50 80 SER A O 1
ATOM 592 N N . ILE A 1 81 ? -0.729 -10.375 -0.893 1.00 96.38 81 ILE A N 1
ATOM 593 C CA . ILE A 1 81 ? 0.370 -9.411 -0.815 1.00 96.38 81 ILE A CA 1
ATOM 594 C C . ILE A 1 81 ? 1.568 -10.137 -0.219 1.00 96.38 81 ILE A C 1
ATOM 596 O O . ILE A 1 81 ? 1.457 -10.716 0.864 1.00 96.38 81 ILE A O 1
ATOM 600 N N . GLY A 1 82 ? 2.672 -10.111 -0.953 1.00 96.12 82 GLY A N 1
ATOM 601 C CA . GLY A 1 82 ? 3.920 -10.746 -0.578 1.00 96.12 82 GLY A CA 1
ATOM 602 C C . GLY A 1 82 ? 4.661 -10.040 0.553 1.00 96.12 82 GLY A C 1
ATOM 603 O O . GLY A 1 82 ? 4.379 -8.888 0.906 1.00 96.12 82 GLY A O 1
ATOM 604 N N . TYR A 1 83 ? 5.661 -10.732 1.085 1.00 96.25 83 TYR A N 1
ATOM 605 C CA . TYR A 1 83 ? 6.541 -10.241 2.135 1.00 96.25 83 TYR A CA 1
ATOM 606 C C . TYR A 1 83 ? 7.193 -8.922 1.714 1.00 96.25 83 TYR A C 1
ATOM 608 O O . TYR A 1 83 ? 7.725 -8.799 0.608 1.00 96.25 83 TYR A O 1
ATOM 616 N N . GLY A 1 84 ? 7.162 -7.918 2.592 1.00 96.69 84 GLY A N 1
ATOM 617 C CA . GLY A 1 84 ? 7.848 -6.654 2.329 1.00 96.69 84 GLY A CA 1
ATOM 618 C C . GLY A 1 84 ? 7.362 -5.895 1.093 1.00 96.69 84 GLY A C 1
ATOM 619 O O . GLY A 1 84 ? 8.108 -5.064 0.589 1.00 96.69 84 GLY A O 1
ATOM 620 N N . ALA A 1 85 ? 6.158 -6.162 0.565 1.00 97.94 85 ALA A N 1
ATOM 621 C CA . ALA A 1 85 ? 5.704 -5.585 -0.706 1.00 97.94 85 ALA A CA 1
ATOM 622 C C . ALA A 1 85 ? 5.836 -4.052 -0.787 1.00 97.94 85 ALA A C 1
ATOM 624 O O . ALA A 1 85 ? 6.112 -3.551 -1.872 1.00 97.94 85 ALA A O 1
ATOM 625 N N . PHE A 1 86 ? 5.709 -3.332 0.335 1.00 98.25 86 PHE A N 1
ATOM 626 C CA . PHE A 1 86 ? 5.905 -1.881 0.446 1.00 98.25 86 PHE A CA 1
ATOM 627 C C . PHE A 1 86 ? 7.035 -1.504 1.421 1.00 98.25 86 PHE A C 1
ATOM 629 O O . PHE A 1 86 ? 7.084 -0.378 1.905 1.00 98.25 86 PHE A O 1
ATOM 636 N N . PHE A 1 87 ? 7.978 -2.407 1.700 1.00 97.81 87 PHE A N 1
ATOM 637 C CA . PHE A 1 87 ? 9.096 -2.153 2.612 1.00 97.81 87 PHE A CA 1
ATOM 638 C C . PHE A 1 87 ? 9.877 -0.884 2.228 1.00 97.81 87 PHE A C 1
ATOM 640 O O . PHE A 1 87 ? 10.243 -0.698 1.065 1.00 97.81 87 PHE A O 1
ATOM 647 N N . GLN A 1 88 ? 10.168 -0.020 3.205 1.00 98.06 88 GLN A N 1
ATOM 648 C CA . GLN A 1 88 ? 10.915 1.232 3.007 1.00 98.06 88 GLN A CA 1
ATOM 649 C C . GLN A 1 88 ? 10.298 2.192 1.968 1.00 98.06 88 GLN A C 1
ATOM 651 O O . GLN A 1 88 ? 11.024 2.938 1.308 1.00 98.06 88 GLN A O 1
ATOM 656 N N . CYS A 1 89 ? 8.969 2.215 1.821 1.00 98.19 89 CYS A N 1
ATOM 657 C CA . CYS A 1 89 ? 8.283 3.299 1.110 1.00 98.19 89 CYS A CA 1
ATOM 658 C C . CYS A 1 89 ? 8.194 4.536 2.015 1.00 98.19 89 CYS A C 1
ATOM 660 O O . CYS A 1 89 ? 7.159 4.814 2.618 1.00 98.19 89 CYS A O 1
ATOM 662 N N . TYR A 1 90 ? 9.306 5.261 2.153 1.00 97.75 90 TYR A N 1
ATOM 663 C CA . TYR A 1 90 ? 9.423 6.370 3.106 1.00 97.75 90 TYR A CA 1
ATOM 664 C C . TYR A 1 90 ? 8.470 7.533 2.822 1.00 97.75 90 TYR A C 1
ATOM 666 O O . TYR A 1 90 ? 8.073 8.215 3.756 1.00 97.75 90 TYR A O 1
ATOM 674 N N . GLU A 1 91 ? 8.075 7.745 1.568 1.00 98.25 91 GLU A N 1
ATOM 675 C CA . GLU A 1 91 ? 7.166 8.833 1.176 1.00 98.25 91 GLU A CA 1
ATOM 676 C C . GLU A 1 91 ? 5.680 8.435 1.255 1.00 98.25 91 GLU A C 1
ATOM 678 O O . GLU A 1 91 ? 4.806 9.264 1.004 1.00 98.25 91 GLU A O 1
ATOM 683 N N . LEU A 1 92 ? 5.370 7.180 1.609 1.00 98.19 92 LEU A N 1
ATOM 684 C CA . LEU A 1 92 ? 3.995 6.690 1.644 1.00 98.19 92 LEU A CA 1
ATOM 685 C C . LEU A 1 92 ? 3.248 7.287 2.838 1.00 98.19 92 LEU A C 1
ATOM 687 O O . LEU A 1 92 ? 3.523 6.948 3.987 1.00 98.19 92 LEU A O 1
ATOM 691 N N . THR A 1 93 ? 2.278 8.154 2.551 1.00 98.19 93 THR A N 1
ATOM 692 C CA . THR A 1 93 ? 1.456 8.844 3.558 1.00 98.19 93 THR A CA 1
ATOM 693 C C . THR A 1 93 ? 0.050 8.270 3.674 1.00 98.19 93 THR A C 1
ATOM 695 O O . THR A 1 93 ? -0.557 8.342 4.745 1.00 98.19 93 THR A O 1
ATOM 698 N N . SER A 1 94 ? -0.464 7.664 2.602 1.00 97.81 94 SER A N 1
ATOM 699 C CA . SER A 1 94 ? -1.812 7.104 2.571 1.00 97.81 94 SER A CA 1
ATOM 700 C C . SER A 1 94 ? -1.874 5.774 1.833 1.00 97.81 94 SER A C 1
ATOM 702 O O . SER A 1 94 ? -1.248 5.594 0.787 1.00 97.81 94 SER A O 1
ATOM 704 N N . ILE A 1 95 ? -2.674 4.842 2.342 1.00 97.12 95 ILE A N 1
ATOM 705 C CA . ILE A 1 95 ? -2.953 3.585 1.651 1.00 97.12 95 ILE A CA 1
ATOM 706 C C . ILE A 1 95 ? -4.428 3.213 1.733 1.00 97.12 95 ILE A C 1
ATOM 708 O O . ILE A 1 95 ? -5.049 3.289 2.791 1.00 97.12 95 ILE A O 1
ATOM 712 N N . THR A 1 96 ? -4.977 2.757 0.607 1.00 97.25 96 THR A N 1
ATOM 713 C CA . THR A 1 96 ? -6.277 2.083 0.565 1.00 97.25 96 THR A CA 1
ATOM 714 C C . THR A 1 96 ? -6.084 0.580 0.404 1.00 97.25 96 THR A C 1
ATOM 716 O O . THR A 1 96 ? -5.446 0.126 -0.541 1.00 97.25 96 THR A O 1
ATOM 719 N N . ILE A 1 97 ? -6.671 -0.194 1.310 1.00 96.69 97 ILE A N 1
ATOM 720 C CA . ILE A 1 97 ? -6.636 -1.654 1.370 1.00 96.69 97 ILE A CA 1
ATOM 721 C C . ILE A 1 97 ? -8.027 -2.178 0.985 1.00 96.69 97 ILE A C 1
ATOM 723 O O . ILE A 1 97 ? -9.012 -1.986 1.706 1.00 96.69 97 ILE A O 1
ATOM 727 N N . GLY A 1 98 ? -8.111 -2.833 -0.174 1.00 96.19 98 GLY A N 1
ATOM 728 C CA . GLY A 1 98 ? -9.335 -3.444 -0.688 1.00 96.19 98 GLY A CA 1
ATOM 729 C C . GLY A 1 98 ? -9.881 -4.576 0.190 1.00 96.19 98 GLY A C 1
ATOM 730 O O . GLY A 1 98 ? -9.171 -5.183 0.991 1.00 96.19 98 GLY A O 1
ATOM 731 N N . SER A 1 99 ? -11.166 -4.892 0.022 1.00 95.94 99 SER A N 1
ATOM 732 C CA . SER A 1 99 ? -11.883 -5.871 0.860 1.00 95.94 99 SER A CA 1
ATOM 733 C C . SER A 1 99 ? -11.466 -7.339 0.646 1.00 95.94 99 SER A C 1
ATOM 735 O O . SER A 1 99 ? -11.760 -8.205 1.487 1.00 95.94 99 SER A O 1
ATOM 737 N N . GLY A 1 100 ? -10.785 -7.632 -0.468 1.00 96.38 100 GLY A N 1
ATOM 738 C CA . GLY A 1 100 ? -10.278 -8.961 -0.818 1.00 96.38 100 GLY A CA 1
ATOM 739 C C . GLY A 1 100 ? -9.092 -9.423 0.028 1.00 96.38 100 GLY A C 1
ATOM 740 O O . GLY A 1 100 ? -8.906 -10.628 0.204 1.00 96.38 100 GLY A O 1
ATOM 741 N N . ILE A 1 101 ? -8.334 -8.494 0.614 1.00 95.69 101 ILE A N 1
ATOM 742 C CA . ILE A 1 101 ? -7.132 -8.803 1.392 1.00 95.69 101 ILE A CA 1
ATOM 743 C C . ILE A 1 101 ? -7.552 -9.458 2.709 1.00 95.69 101 ILE A C 1
ATOM 745 O O . ILE A 1 101 ? -8.297 -8.875 3.494 1.00 95.69 101 ILE A O 1
ATOM 749 N N . LYS A 1 102 ? -7.087 -10.689 2.947 1.00 93.44 102 LYS A N 1
ATOM 750 C CA . LYS A 1 102 ? -7.359 -11.443 4.188 1.00 93.44 102 LYS A CA 1
ATOM 751 C C . LYS A 1 102 ? -6.161 -11.532 5.118 1.00 93.44 102 LYS A C 1
ATOM 753 O O . LYS A 1 102 ? -6.352 -11.653 6.323 1.00 93.44 102 LYS A O 1
ATOM 758 N N . ASN A 1 103 ? -4.957 -11.458 4.556 1.00 92.81 103 ASN A N 1
ATOM 759 C CA . ASN A 1 103 ? -3.702 -11.559 5.284 1.00 92.81 103 ASN A CA 1
ATOM 760 C C . ASN A 1 103 ? -2.745 -10.469 4.800 1.00 92.81 103 ASN A C 1
ATOM 762 O O . ASN A 1 103 ? -2.547 -10.314 3.595 1.00 92.81 103 ASN A O 1
ATOM 766 N N . ILE A 1 104 ? -2.140 -9.757 5.743 1.00 93.12 104 ILE A N 1
ATOM 767 C CA . ILE A 1 104 ? -1.017 -8.847 5.540 1.00 93.12 104 ILE A CA 1
ATOM 768 C C . ILE A 1 104 ? 0.192 -9.534 6.171 1.00 93.12 104 ILE A C 1
ATOM 770 O O . ILE A 1 104 ? 0.245 -9.729 7.388 1.00 93.12 104 ILE A O 1
ATOM 774 N N . GLN A 1 105 ? 1.109 -9.990 5.318 1.00 88.19 105 GLN A N 1
ATOM 775 C CA . GLN A 1 105 ? 2.295 -10.738 5.731 1.00 88.19 105 GLN A CA 1
ATOM 776 C C . GLN A 1 105 ? 3.289 -9.855 6.500 1.00 88.19 105 GLN A C 1
ATOM 778 O O . GLN A 1 105 ? 3.133 -8.637 6.601 1.00 88.19 105 GLN A O 1
ATOM 783 N N . THR A 1 106 ? 4.328 -10.483 7.049 1.00 92.00 106 THR A N 1
ATOM 784 C CA . THR A 1 106 ? 5.411 -9.791 7.749 1.00 92.00 106 THR A CA 1
ATOM 785 C C . THR A 1 106 ? 6.059 -8.712 6.875 1.00 92.00 106 THR A C 1
ATOM 787 O O . THR A 1 106 ? 6.211 -8.869 5.660 1.00 92.00 106 THR A O 1
ATOM 790 N N . SER A 1 107 ? 6.428 -7.601 7.509 1.00 94.69 107 SER A N 1
ATOM 791 C CA . SER A 1 107 ? 7.180 -6.492 6.922 1.00 94.69 107 SER A CA 1
ATOM 792 C C . SER A 1 107 ? 6.551 -5.754 5.742 1.00 94.69 107 SER A C 1
ATOM 794 O O . SER A 1 107 ? 7.216 -4.898 5.162 1.00 94.69 107 SER A O 1
ATOM 796 N N . VAL A 1 108 ? 5.285 -6.015 5.384 1.00 96.12 108 VAL A N 1
ATOM 797 C CA . VAL A 1 108 ? 4.631 -5.372 4.227 1.00 96.12 108 VAL A CA 1
ATOM 798 C C . VAL A 1 108 ? 4.783 -3.849 4.261 1.00 96.12 108 VAL A C 1
ATOM 800 O O . VAL A 1 108 ? 5.109 -3.278 3.226 1.00 96.12 108 VAL A O 1
ATOM 803 N N . PHE A 1 109 ? 4.621 -3.221 5.429 1.00 95.75 109 PHE A N 1
ATOM 804 C CA . PHE A 1 109 ? 4.753 -1.770 5.626 1.00 95.75 109 PHE A CA 1
ATOM 805 C C . PHE A 1 109 ? 5.945 -1.374 6.503 1.00 95.75 109 PHE A C 1
ATOM 807 O O . PHE A 1 109 ? 6.009 -0.241 6.981 1.00 95.75 109 PHE A O 1
ATOM 814 N N . ASP A 1 110 ? 6.904 -2.273 6.725 1.00 95.75 110 ASP A N 1
ATOM 815 C CA . ASP A 1 110 ? 8.055 -1.968 7.572 1.00 95.75 110 ASP A CA 1
ATOM 816 C C . ASP A 1 110 ? 8.823 -0.762 7.019 1.00 95.75 110 ASP A C 1
ATOM 818 O O . ASP A 1 110 ? 9.048 -0.623 5.813 1.00 95.75 110 ASP A O 1
ATOM 822 N N . ALA A 1 111 ? 9.220 0.126 7.930 1.00 96.38 111 ALA A N 1
ATOM 823 C CA . ALA A 1 111 ? 9.886 1.391 7.631 1.00 96.38 111 ALA A CA 1
ATOM 824 C C . ALA A 1 111 ? 9.084 2.396 6.769 1.00 96.38 111 ALA A C 1
ATOM 826 O O . ALA A 1 111 ? 9.644 3.398 6.327 1.00 96.38 111 ALA A O 1
ATOM 827 N N . CYS A 1 112 ? 7.772 2.207 6.590 1.00 97.06 112 CYS A N 1
ATOM 828 C CA . CYS A 1 112 ? 6.869 3.234 6.049 1.00 97.06 112 CYS A CA 1
ATOM 829 C C . CYS A 1 112 ? 6.485 4.254 7.138 1.00 97.06 112 CYS A C 1
ATOM 831 O O . CYS A 1 112 ? 5.343 4.311 7.587 1.00 97.06 112 CYS A O 1
ATOM 833 N N . TRP A 1 113 ? 7.452 5.031 7.629 1.00 96.62 113 TRP A N 1
ATOM 834 C CA . TRP A 1 113 ? 7.275 5.864 8.831 1.00 96.62 113 TRP A CA 1
ATOM 835 C C . TRP A 1 113 ? 6.326 7.058 8.676 1.00 96.62 113 TRP A C 1
ATOM 837 O O . TRP A 1 113 ? 5.887 7.598 9.692 1.00 96.62 113 TRP A O 1
ATOM 847 N N . ASN A 1 114 ? 6.023 7.458 7.439 1.00 97.88 114 ASN A N 1
ATOM 848 C CA . ASN A 1 114 ? 5.220 8.641 7.135 1.00 97.88 114 ASN A CA 1
ATOM 849 C C . ASN A 1 114 ? 3.739 8.341 6.876 1.00 97.88 114 ASN A C 1
ATOM 851 O O . ASN A 1 114 ? 3.006 9.271 6.539 1.00 97.88 114 ASN A O 1
ATOM 855 N N . ILE A 1 115 ? 3.281 7.094 7.059 1.00 97.81 115 ILE A N 1
ATOM 856 C CA . ILE A 1 115 ? 1.856 6.763 6.952 1.00 97.81 115 ILE A CA 1
ATOM 857 C C . ILE A 1 115 ? 1.081 7.610 7.968 1.00 97.81 115 ILE A C 1
ATOM 859 O O . ILE A 1 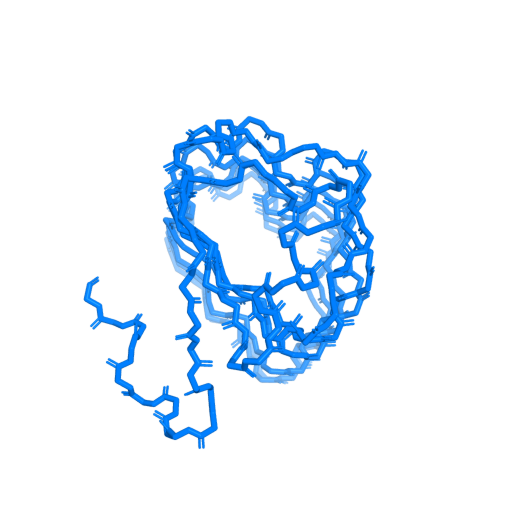115 ? 1.410 7.655 9.151 1.00 97.81 115 ILE A O 1
ATOM 863 N N . GLN A 1 116 ? 0.044 8.289 7.490 1.00 98.31 116 GLN A N 1
ATOM 864 C CA . GLN A 1 116 ? -0.853 9.138 8.276 1.00 98.31 116 GLN A CA 1
ATOM 865 C C . GLN A 1 116 ? -2.287 8.621 8.222 1.00 98.31 116 GLN A C 1
ATOM 867 O O . GLN A 1 116 ? -3.023 8.747 9.203 1.00 98.31 116 GLN A O 1
ATOM 872 N N . GLU A 1 117 ? -2.680 8.029 7.093 1.00 98.38 117 GLU A N 1
ATOM 873 C CA . GLU A 1 117 ? -4.046 7.579 6.849 1.00 98.38 117 GLU A CA 1
ATOM 874 C C . GLU A 1 117 ? -4.064 6.181 6.229 1.00 98.38 117 GLU A C 1
ATOM 876 O O . GLU A 1 117 ? -3.393 5.905 5.235 1.00 98.38 117 GLU A O 1
ATOM 881 N N . ILE A 1 118 ? -4.873 5.295 6.805 1.00 97.75 118 ILE A N 1
ATOM 882 C CA . ILE A 1 118 ? -5.182 3.990 6.222 1.00 97.75 118 ILE A CA 1
ATOM 883 C C . ILE A 1 118 ? -6.679 3.919 5.986 1.00 97.75 118 ILE A C 1
ATOM 885 O O . ILE A 1 118 ? -7.471 4.142 6.898 1.00 97.75 118 ILE A O 1
ATOM 889 N N . TYR A 1 119 ? -7.059 3.550 4.773 1.00 97.94 119 TYR A N 1
ATOM 890 C CA . TYR A 1 119 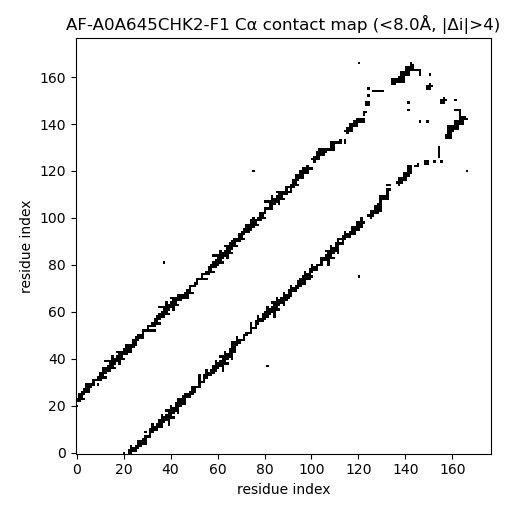? -8.435 3.300 4.388 1.00 97.94 119 TYR A CA 1
ATOM 891 C C . TYR A 1 119 ? -8.614 1.818 4.133 1.00 97.94 119 TYR A C 1
ATOM 893 O O . TYR A 1 119 ? -7.898 1.224 3.332 1.00 97.94 119 TYR A O 1
ATOM 901 N N . ILE A 1 120 ? -9.582 1.207 4.794 1.00 96.25 120 ILE A N 1
ATOM 902 C CA . ILE A 1 120 ? -9.849 -0.217 4.677 1.00 96.25 120 ILE A CA 1
ATOM 903 C C . ILE A 1 120 ? -11.276 -0.417 4.186 1.00 96.25 120 ILE A C 1
ATOM 905 O O . ILE A 1 120 ? -12.217 0.159 4.720 1.00 96.25 120 ILE A O 1
ATOM 909 N N . LYS A 1 121 ? -11.450 -1.253 3.161 1.00 96.31 121 LYS A N 1
ATOM 910 C CA . LYS A 1 121 ? -12.780 -1.577 2.617 1.00 96.31 121 LYS A CA 1
ATOM 911 C C . LYS A 1 121 ? -13.380 -2.856 3.210 1.00 96.31 121 LYS A C 1
ATOM 913 O O . LYS A 1 121 ? -14.538 -3.170 2.945 1.00 96.31 121 LYS A O 1
ATOM 918 N N . ALA A 1 122 ? -12.612 -3.620 3.988 1.00 95.88 122 ALA A N 1
ATOM 919 C CA . ALA A 1 122 ? -13.097 -4.828 4.651 1.00 95.88 122 ALA A CA 1
ATOM 920 C C . ALA A 1 122 ? -13.920 -4.478 5.902 1.00 95.88 122 ALA A C 1
ATOM 922 O O . ALA A 1 122 ? -13.516 -3.650 6.709 1.00 95.88 122 ALA A O 1
ATOM 923 N N . THR A 1 123 ? -15.073 -5.124 6.084 1.00 96.00 123 THR A N 1
ATOM 924 C CA . THR A 1 123 ? -15.895 -4.975 7.301 1.00 96.00 123 THR A CA 1
ATOM 925 C C . THR A 1 123 ? -15.343 -5.771 8.483 1.00 96.00 123 THR A C 1
ATOM 927 O O . THR A 1 123 ? -15.711 -5.524 9.627 1.00 96.00 123 THR A O 1
ATOM 930 N N . THR A 1 124 ? -14.459 -6.729 8.211 1.00 96.19 124 THR A N 1
ATOM 931 C CA . THR A 1 124 ? -13.742 -7.526 9.206 1.00 96.19 124 THR A CA 1
ATOM 932 C C . THR A 1 124 ? -12.239 -7.282 9.053 1.00 96.19 124 THR A C 1
ATOM 934 O O . THR A 1 124 ? -11.750 -7.413 7.924 1.00 96.19 124 THR A O 1
ATOM 937 N N . PRO A 1 125 ? -11.501 -7.002 10.143 1.00 96.81 125 PRO A N 1
ATOM 938 C CA . PRO A 1 125 ? -10.060 -6.776 10.093 1.00 96.81 125 PRO A CA 1
ATOM 939 C C . PRO A 1 125 ? -9.307 -7.937 9.424 1.00 96.81 125 PRO A C 1
ATOM 941 O O . PRO A 1 125 ? -9.496 -9.091 9.827 1.00 96.81 125 PRO A O 1
ATOM 944 N N . PRO A 1 126 ? -8.463 -7.678 8.406 1.00 95.50 126 PRO A N 1
ATOM 945 C CA . PRO A 1 126 ? -7.580 -8.706 7.868 1.00 95.50 126 PRO A CA 1
ATOM 946 C C . PRO A 1 126 ? -6.551 -9.118 8.925 1.00 95.50 126 PRO A C 1
ATOM 948 O O . PRO A 1 126 ? -6.153 -8.312 9.763 1.00 95.50 126 PRO A O 1
ATOM 951 N N . GLN A 1 127 ? -6.091 -10.365 8.885 1.00 94.19 127 GLN A N 1
ATOM 952 C CA . GLN A 1 127 ? -5.015 -10.810 9.771 1.00 94.19 127 GLN A CA 1
ATOM 953 C C . GLN A 1 127 ? -3.725 -10.082 9.398 1.00 94.19 127 GLN A C 1
ATOM 955 O O . GLN A 1 127 ? -3.378 -10.026 8.219 1.00 94.19 127 GLN A O 1
ATOM 960 N N . MET A 1 128 ? -3.018 -9.524 10.375 1.00 91.38 128 MET A N 1
ATOM 961 C CA . MET A 1 128 ? -1.802 -8.755 10.135 1.00 91.38 128 MET A CA 1
ATOM 962 C C . MET A 1 128 ? -0.667 -9.308 10.998 1.00 91.38 128 MET A C 1
ATOM 964 O O . MET A 1 128 ? -0.780 -9.372 12.217 1.00 91.38 128 MET A O 1
ATOM 968 N N . GLN A 1 129 ? 0.408 -9.757 10.345 1.00 89.19 129 GLN A N 1
ATOM 969 C CA . GLN A 1 129 ? 1.553 -10.404 11.002 1.00 89.19 129 GLN A CA 1
ATOM 970 C C . GLN A 1 129 ? 2.656 -9.419 11.425 1.00 89.19 129 GLN A C 1
ATOM 972 O O . GLN A 1 129 ? 3.653 -9.845 12.001 1.00 89.19 129 GLN A O 1
ATOM 977 N N . SER A 1 130 ? 2.522 -8.130 11.103 1.00 78.50 130 SER A N 1
ATOM 978 C CA . SER A 1 130 ? 3.495 -7.084 11.431 1.00 78.50 130 SER A CA 1
ATOM 979 C C . SER A 1 130 ? 2.786 -5.761 11.661 1.00 78.50 130 SER A C 1
ATOM 981 O O . SER A 1 130 ? 1.832 -5.456 10.950 1.00 78.50 130 SER A O 1
ATOM 983 N N . ASP A 1 131 ? 3.259 -4.981 12.624 1.00 85.00 131 ASP A N 1
ATOM 984 C CA . ASP A 1 131 ? 2.627 -3.722 13.010 1.00 85.00 131 ASP A CA 1
ATOM 985 C C . ASP A 1 131 ? 2.730 -2.656 11.913 1.00 85.00 131 ASP A C 1
ATOM 987 O O . ASP A 1 131 ? 3.614 -2.680 11.049 1.00 85.00 131 ASP A O 1
ATOM 991 N N . ILE A 1 132 ? 1.837 -1.669 11.982 1.00 92.25 132 ILE A N 1
ATOM 992 C CA . ILE A 1 132 ? 1.959 -0.442 11.198 1.00 92.25 132 ILE A CA 1
ATOM 993 C C . ILE A 1 132 ? 2.952 0.485 11.915 1.00 92.25 132 ILE A C 1
ATOM 995 O O . ILE A 1 132 ? 2.761 0.792 13.097 1.00 92.25 132 ILE A O 1
ATOM 999 N N . PRO A 1 133 ? 4.003 0.993 11.243 1.00 93.25 133 PRO A N 1
ATOM 1000 C CA . PRO A 1 133 ? 4.895 1.958 11.871 1.00 93.25 133 PRO A CA 1
ATOM 1001 C C . PRO A 1 133 ? 4.129 3.194 12.354 1.00 93.25 133 PRO A C 1
ATOM 1003 O O . PRO A 1 133 ? 3.295 3.735 11.634 1.00 93.25 133 PRO A O 1
ATOM 1006 N N . ASN A 1 134 ? 4.429 3.656 13.571 1.00 93.19 134 ASN A N 1
ATOM 1007 C CA . ASN A 1 134 ? 3.774 4.816 14.186 1.00 93.19 134 ASN A CA 1
ATOM 1008 C C . ASN A 1 134 ? 2.234 4.708 14.266 1.00 93.19 134 ASN A C 1
ATOM 1010 O O . ASN A 1 134 ? 1.555 5.731 14.241 1.00 93.19 134 ASN A O 1
ATOM 1014 N N . GLN A 1 135 ? 1.676 3.497 14.402 1.00 94.94 135 GLN A N 1
ATOM 1015 C CA . GLN A 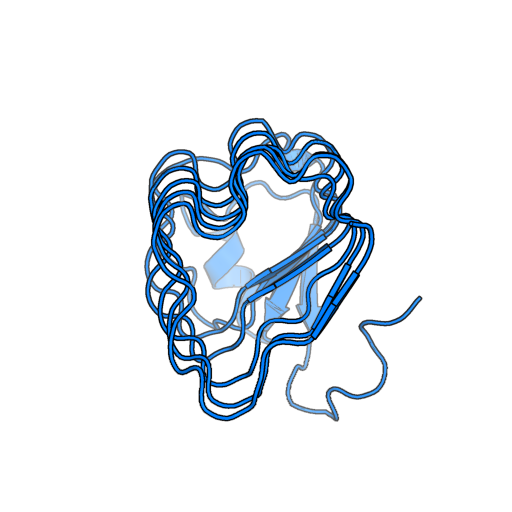1 135 ? 0.228 3.217 14.428 1.00 94.94 135 GLN A CA 1
ATOM 1016 C C . GLN A 1 135 ? -0.602 4.186 15.288 1.00 94.94 135 GLN A C 1
ATOM 1018 O O . GLN A 1 135 ? -1.651 4.657 14.851 1.00 94.94 135 GLN A O 1
ATOM 1023 N N . SER A 1 136 ? -0.112 4.573 16.467 1.00 96.94 136 SER A N 1
ATOM 1024 C CA . SER A 1 136 ? -0.794 5.513 17.373 1.00 96.94 136 SER A CA 1
ATOM 1025 C C . SER A 1 136 ? -0.912 6.953 16.856 1.00 96.94 136 SER A C 1
ATOM 1027 O O . SER A 1 136 ? -1.649 7.753 17.434 1.00 96.94 136 SER A O 1
ATOM 1029 N N . ALA A 1 137 ? -0.222 7.299 15.768 1.00 97.69 137 ALA A N 1
ATOM 1030 C CA . ALA A 1 137 ? -0.341 8.571 15.060 1.00 97.69 137 ALA A CA 1
ATOM 1031 C C . ALA A 1 137 ? -1.229 8.485 13.801 1.00 97.69 137 ALA A C 1
ATOM 1033 O O . ALA A 1 137 ? -1.618 9.528 13.266 1.00 97.69 137 ALA A O 1
ATOM 1034 N N . VAL A 1 138 ? -1.580 7.273 13.359 1.00 98.25 138 VAL A N 1
ATOM 1035 C CA . VAL A 1 138 ? -2.306 7.002 12.111 1.00 98.25 138 VAL A CA 1
ATOM 1036 C C . VAL A 1 138 ? -3.817 7.056 12.329 1.00 98.25 138 VAL A C 1
ATOM 1038 O O . VAL A 1 138 ? -4.337 6.499 13.298 1.00 98.25 138 VAL A O 1
ATOM 1041 N N . LYS A 1 139 ? -4.543 7.699 11.410 1.00 98.69 139 LYS A N 1
ATOM 1042 C CA . LYS A 1 139 ? -6.008 7.623 11.333 1.00 98.69 139 LYS A CA 1
ATOM 1043 C C . LYS A 1 139 ? -6.422 6.401 10.522 1.00 98.69 139 LYS A C 1
ATOM 1045 O O . LYS A 1 139 ? -5.934 6.202 9.409 1.00 98.69 139 LYS A O 1
ATOM 1050 N N . LEU A 1 140 ? -7.355 5.621 11.055 1.00 98.38 140 LEU A N 1
ATOM 1051 C CA . LEU A 1 140 ? -7.913 4.460 10.378 1.00 98.38 140 LEU A CA 1
ATOM 1052 C C . LEU A 1 140 ? -9.355 4.734 9.946 1.00 98.38 140 LEU A C 1
ATOM 1054 O O . LEU A 1 140 ? -10.239 4.971 10.768 1.00 98.38 140 LEU A O 1
ATOM 1058 N N . TYR A 1 141 ? -9.595 4.657 8.645 1.00 98.44 141 TYR A N 1
ATOM 1059 C CA . TYR A 1 141 ? -10.908 4.770 8.034 1.00 98.44 141 TYR A CA 1
ATOM 1060 C C . TYR A 1 141 ? -11.423 3.365 7.720 1.00 98.44 141 TYR A C 1
ATOM 1062 O O . TYR A 1 141 ? -10.773 2.607 6.999 1.00 98.44 141 TYR A O 1
ATOM 1070 N N . VAL A 1 142 ? -12.576 3.012 8.278 1.00 98.06 142 VAL A N 1
ATOM 1071 C CA . VAL A 1 142 ? -13.171 1.670 8.190 1.00 98.06 142 VAL A CA 1
ATOM 1072 C C . VAL A 1 142 ? -14.615 1.751 7.698 1.00 98.06 142 VAL A C 1
ATOM 1074 O O . VAL A 1 142 ? -15.228 2.819 7.794 1.00 98.06 142 VAL A O 1
ATOM 1077 N N . PRO A 1 143 ? -15.206 0.659 7.185 1.00 97.25 143 PRO A N 1
ATOM 1078 C CA . PRO A 1 143 ? -16.593 0.685 6.753 1.00 97.25 143 PRO A CA 1
ATOM 1079 C C . PRO A 1 143 ? -17.549 1.055 7.888 1.00 97.25 143 PRO A C 1
ATOM 1081 O O . PRO A 1 143 ? -17.360 0.704 9.053 1.00 97.25 143 PRO A O 1
ATOM 1084 N N . LYS A 1 144 ? -18.627 1.751 7.542 1.00 96.44 144 LYS A N 1
ATOM 1085 C CA . LYS A 1 144 ? -19.702 2.049 8.487 1.00 96.44 144 LYS A CA 1
ATOM 1086 C C . LYS A 1 144 ? -20.214 0.774 9.172 1.00 96.44 144 LYS A C 1
ATOM 1088 O O . LYS A 1 144 ? -20.591 -0.184 8.502 1.00 96.44 144 LYS A O 1
ATOM 1093 N N . GLY A 1 145 ? -20.257 0.788 10.502 1.00 97.00 145 GLY A N 1
ATOM 1094 C CA . GLY A 1 145 ? -20.681 -0.330 11.340 1.00 97.00 145 GLY A CA 1
ATOM 1095 C C . GLY A 1 145 ? -19.559 -1.288 11.747 1.00 97.00 145 GLY A C 1
ATOM 1096 O O . GLY A 1 145 ? -19.831 -2.211 12.509 1.00 97.00 145 GLY A O 1
ATOM 1097 N N . SER A 1 146 ? -18.316 -1.108 11.279 1.00 97.38 146 SER A N 1
ATOM 1098 C CA . SER A 1 146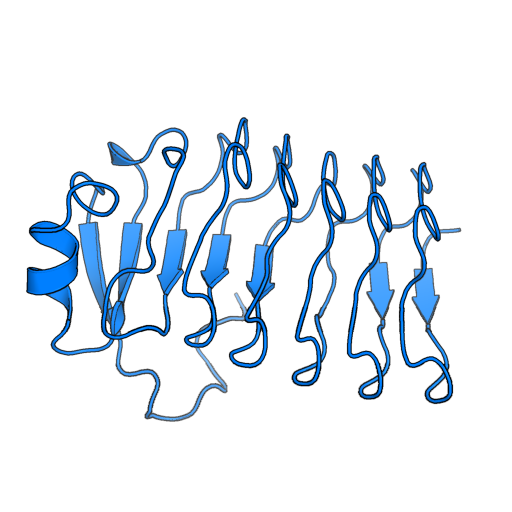 ? -17.204 -2.003 11.633 1.00 97.38 146 SER A CA 1
ATOM 1099 C C . SER A 1 146 ? -16.247 -1.443 12.685 1.00 97.38 146 SER A C 1
ATOM 1101 O O . SER A 1 146 ? -15.353 -2.170 13.114 1.00 97.38 146 SER A O 1
ATOM 1103 N N . LYS A 1 147 ? -16.407 -0.187 13.126 1.00 97.94 147 LYS A N 1
ATOM 1104 C CA . LYS A 1 147 ? -15.477 0.483 14.058 1.00 97.94 147 LYS A CA 1
ATOM 1105 C C . LYS A 1 147 ? -15.122 -0.360 15.281 1.00 97.94 147 LYS A C 1
ATOM 1107 O O . LYS A 1 147 ? -13.942 -0.539 15.568 1.00 97.94 147 LYS A O 1
ATOM 1112 N N . GLU A 1 148 ? -16.126 -0.894 15.968 1.00 98.19 148 GLU A N 1
ATOM 1113 C CA . GLU A 1 148 ? -15.931 -1.665 17.199 1.00 98.19 148 GLU A CA 1
ATOM 1114 C C . GLU A 1 148 ? -15.105 -2.940 16.959 1.00 98.19 148 GLU A C 1
ATOM 1116 O O . GLU A 1 148 ? -14.227 -3.273 17.752 1.00 98.19 148 GLU A O 1
ATOM 1121 N N . ILE A 1 149 ? -15.315 -3.620 15.825 1.00 98.06 149 ILE A N 1
ATOM 1122 C CA . ILE A 1 149 ? -14.567 -4.835 15.469 1.00 98.06 149 ILE A CA 1
ATOM 1123 C C . ILE A 1 149 ? -13.083 -4.512 15.246 1.00 98.06 149 ILE A C 1
ATOM 1125 O O . ILE A 1 149 ? -12.224 -5.296 15.638 1.00 98.06 149 ILE A O 1
ATOM 1129 N N . TYR A 1 150 ? -12.771 -3.358 14.650 1.00 97.88 150 TYR A N 1
ATOM 1130 C CA . TYR A 1 150 ? -11.388 -2.905 14.475 1.00 97.88 150 TYR A CA 1
ATOM 1131 C C . TYR A 1 150 ? -10.742 -2.500 15.803 1.00 97.88 150 TYR A C 1
ATOM 1133 O O . TYR A 1 150 ? -9.624 -2.919 16.085 1.00 97.88 150 TYR A O 1
ATOM 1141 N N . GLN A 1 151 ? -11.456 -1.752 16.646 1.00 97.81 151 GLN A N 1
ATOM 1142 C CA . GLN A 1 151 ? -10.945 -1.311 17.949 1.00 97.81 151 GLN A CA 1
ATOM 1143 C C . GLN A 1 151 ? -10.631 -2.473 18.900 1.00 97.81 151 GLN A C 1
ATOM 1145 O O . GLN A 1 151 ? -9.694 -2.371 19.688 1.00 97.81 151 GLN A O 1
ATOM 1150 N N . ASN A 1 152 ? -11.387 -3.569 18.805 1.00 97.19 152 ASN A N 1
ATOM 1151 C CA . ASN A 1 152 ? -11.221 -4.762 19.638 1.00 97.19 152 ASN A CA 1
ATOM 1152 C C . ASN A 1 152 ? -10.291 -5.825 19.021 1.00 97.19 152 ASN A C 1
ATOM 1154 O O . ASN A 1 152 ? -10.138 -6.907 19.586 1.00 97.19 152 ASN A O 1
ATOM 1158 N N . ASN A 1 153 ? -9.699 -5.562 17.855 1.00 96.25 153 ASN A N 1
ATOM 1159 C CA . ASN A 1 153 ? -8.801 -6.501 17.191 1.00 96.25 153 ASN A CA 1
ATOM 1160 C C . ASN A 1 153 ? -7.348 -6.320 17.659 1.00 96.25 153 ASN A C 1
ATOM 1162 O O . ASN A 1 153 ? -6.872 -5.197 17.787 1.00 96.25 153 ASN A O 1
ATOM 1166 N N . GLU A 1 154 ? -6.622 -7.424 17.845 1.00 93.06 154 GLU A N 1
ATOM 1167 C CA . GLU A 1 154 ? -5.239 -7.407 18.346 1.00 93.06 154 GLU A CA 1
ATOM 1168 C C . GLU A 1 154 ? -4.307 -6.532 17.494 1.00 93.06 154 GLU A C 1
ATOM 1170 O O . GLU A 1 154 ? -3.670 -5.628 18.025 1.00 93.06 154 GLU A O 1
ATOM 1175 N N . SER A 1 155 ? -4.281 -6.737 16.175 1.00 93.31 155 SER A N 1
ATOM 1176 C CA . SER A 1 155 ? -3.375 -6.023 15.263 1.00 93.31 155 SER A CA 1
ATOM 1177 C C . SER A 1 155 ? -3.916 -4.664 14.807 1.00 93.31 155 SER A C 1
ATOM 1179 O O . SER A 1 155 ? -3.149 -3.789 14.413 1.00 93.31 155 SER A O 1
ATOM 1181 N N . TRP A 1 156 ? -5.239 -4.483 14.828 1.00 96.06 156 TRP A N 1
ATOM 1182 C CA . TRP A 1 156 ? -5.901 -3.276 14.322 1.00 96.06 156 TRP A CA 1
ATOM 1183 C C . TRP A 1 156 ? -6.382 -2.304 15.406 1.00 96.06 156 TRP A C 1
ATOM 1185 O O . TRP A 1 156 ? -7.013 -1.302 15.075 1.00 96.06 156 TRP A O 1
ATOM 1195 N N . SER A 1 157 ? -6.074 -2.571 16.676 1.00 94.31 157 SER A N 1
ATOM 1196 C CA . SER A 1 157 ? -6.319 -1.655 17.796 1.00 94.31 157 SER A CA 1
ATOM 1197 C C . SER A 1 157 ? -5.254 -0.540 17.875 1.00 94.31 157 SER A C 1
ATOM 1199 O O . SER A 1 157 ? -4.325 -0.488 17.081 1.00 94.31 157 SER A O 1
ATOM 1201 N N . GLY A 1 158 ? -5.380 0.430 18.787 1.00 95.38 158 GLY A N 1
ATOM 1202 C CA . GLY A 1 158 ? -4.304 1.407 19.050 1.00 95.38 158 GLY A CA 1
ATOM 1203 C C . GLY A 1 158 ? -4.044 2.506 18.003 1.00 95.38 158 GLY A C 1
ATOM 1204 O O . GLY A 1 158 ? -3.137 3.307 18.216 1.00 95.38 158 GLY A O 1
ATOM 1205 N N . PHE A 1 159 ? -4.823 2.602 16.919 1.00 97.94 159 PHE A N 1
ATOM 1206 C CA . PHE A 1 159 ? -4.780 3.758 16.008 1.00 97.94 159 PHE A CA 1
ATOM 1207 C C . PHE A 1 159 ? -5.192 5.065 16.699 1.00 97.94 159 PHE A C 1
ATOM 1209 O O . PHE A 1 159 ? -5.978 5.055 17.651 1.00 97.94 159 PHE A O 1
ATOM 1216 N N . LYS A 1 160 ? -4.709 6.201 16.174 1.00 98.38 160 LYS A N 1
ATOM 1217 C CA . LYS A 1 160 ? -5.018 7.551 16.681 1.00 98.38 160 LYS A CA 1
ATOM 1218 C C . LYS A 1 160 ? -6.518 7.821 16.729 1.00 98.38 160 LYS A C 1
ATOM 1220 O O . LYS A 1 160 ? -7.024 8.415 17.677 1.00 98.38 160 LYS A O 1
ATOM 1225 N N . GLU A 1 161 ? -7.207 7.442 15.660 1.00 98.25 161 GLU A N 1
ATOM 1226 C CA . GLU A 1 161 ? -8.626 7.699 15.456 1.00 98.25 161 GLU A CA 1
ATOM 1227 C C . GLU A 1 161 ? -9.218 6.641 14.522 1.00 98.25 161 GLU A C 1
ATOM 1229 O O . GLU A 1 161 ? -8.549 6.193 13.591 1.00 98.25 161 GLU A O 1
ATOM 1234 N N . TYR A 1 162 ? -10.482 6.280 14.761 1.00 98.50 162 TYR A N 1
ATOM 1235 C CA . TYR A 1 162 ? -11.262 5.383 13.910 1.00 98.50 162 TYR A CA 1
ATOM 1236 C C . TYR A 1 162 ? -12.427 6.164 13.312 1.00 98.50 162 TYR A C 1
ATOM 1238 O O . TYR A 1 162 ? -13.294 6.661 14.041 1.00 98.50 162 TYR A O 1
ATOM 1246 N N . ILE A 1 163 ? -12.475 6.245 11.990 1.00 98.25 163 ILE A N 1
ATOM 1247 C CA . ILE A 1 163 ? -13.466 7.019 11.246 1.00 98.25 163 ILE A CA 1
ATOM 1248 C C . ILE A 1 163 ? -14.283 6.044 10.406 1.00 98.25 163 ILE A C 1
ATOM 1250 O O . ILE A 1 163 ? -13.738 5.244 9.655 1.00 98.25 163 ILE A O 1
ATOM 1254 N N . GLU A 1 164 ? -15.602 6.086 10.550 1.00 97.00 164 GLU A N 1
ATOM 1255 C CA . GLU A 1 164 ? -16.489 5.251 9.743 1.00 97.00 164 GLU A CA 1
ATOM 1256 C C . GLU A 1 164 ? -16.817 5.945 8.429 1.00 97.00 164 GLU A C 1
ATOM 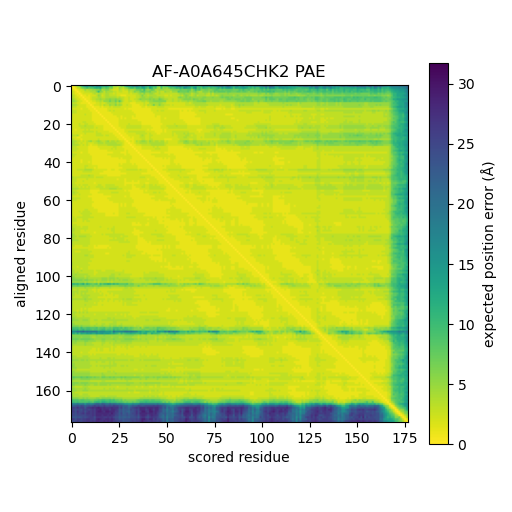1258 O O . GLU A 1 164 ? -17.220 7.109 8.416 1.00 97.00 164 GLU A O 1
ATOM 1263 N N . VAL A 1 165 ? -16.670 5.210 7.332 1.00 94.31 165 VAL A N 1
ATOM 1264 C CA . VAL A 1 165 ? -16.888 5.700 5.974 1.00 94.31 165 VAL A CA 1
ATOM 1265 C C . VAL A 1 165 ? -17.935 4.836 5.283 1.00 94.31 165 VAL A C 1
ATOM 1267 O O . VAL A 1 165 ? -17.917 3.605 5.358 1.00 94.31 165 VAL A O 1
ATOM 1270 N N . ASP A 1 166 ? -18.866 5.490 4.594 1.00 89.19 166 ASP A N 1
ATOM 1271 C CA . ASP A 1 166 ? -19.806 4.821 3.701 1.00 89.19 166 ASP A CA 1
ATOM 1272 C C . ASP A 1 166 ? -19.198 4.728 2.297 1.00 89.19 166 ASP A C 1
ATOM 1274 O O . ASP A 1 166 ? -19.312 5.641 1.481 1.00 89.19 166 ASP A O 1
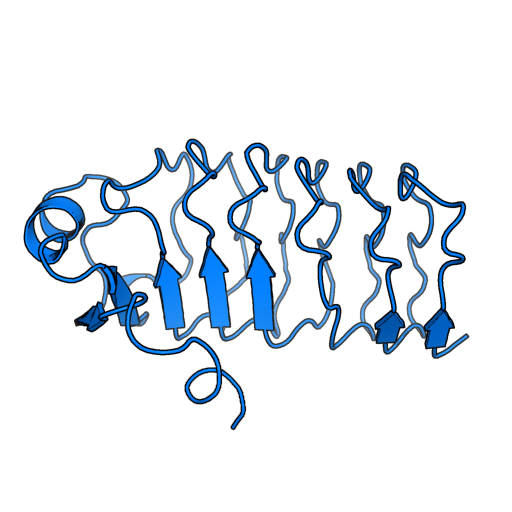ATOM 1278 N N . TYR A 1 167 ? -18.525 3.611 2.021 1.00 80.25 167 TYR A N 1
ATOM 1279 C CA . TYR A 1 167 ? -17.938 3.341 0.706 1.00 80.25 167 TYR A CA 1
ATOM 1280 C C . TYR A 1 167 ? -18.996 3.077 -0.388 1.00 80.25 167 TYR A C 1
ATOM 1282 O O . TYR A 1 167 ? -18.644 2.994 -1.562 1.00 80.25 167 TYR A O 1
ATOM 1290 N N . GLY A 1 168 ? -20.284 2.944 -0.033 1.00 63.31 168 GLY A N 1
ATOM 1291 C CA . GLY A 1 168 ? -21.384 2.638 -0.953 1.00 63.31 168 GLY A CA 1
ATOM 1292 C C . GLY A 1 168 ? -21.995 3.852 -1.662 1.00 63.31 168 GLY A C 1
ATOM 1293 O O . GLY A 1 168 ? -22.734 3.682 -2.634 1.00 63.31 168 GLY A O 1
ATOM 1294 N N . ILE A 1 169 ? -21.685 5.082 -1.236 1.00 52.84 169 ILE A N 1
ATOM 1295 C CA . ILE A 1 169 ? -22.226 6.309 -1.839 1.00 52.84 169 ILE A CA 1
ATOM 1296 C C . ILE A 1 169 ? -21.160 6.948 -2.744 1.00 52.84 169 ILE A C 1
ATOM 1298 O O . ILE A 1 169 ? -20.425 7.833 -2.331 1.00 52.84 169 ILE A O 1
ATOM 1302 N N . ARG A 1 170 ? -21.111 6.485 -4.004 1.00 46.25 170 ARG A N 1
ATOM 1303 C CA . ARG A 1 170 ? -20.343 7.036 -5.148 1.00 46.25 170 ARG A CA 1
ATOM 1304 C C . ARG A 1 170 ? -18.856 7.319 -4.865 1.00 46.25 170 ARG A C 1
ATOM 1306 O O . ARG A 1 170 ? -18.481 8.416 -4.467 1.00 46.25 170 ARG A O 1
ATOM 1313 N N . GLU A 1 171 ? -17.998 6.368 -5.237 1.00 47.44 171 GLU A N 1
ATOM 1314 C CA . GLU A 1 171 ? -16.522 6.417 -5.168 1.00 47.44 171 GLU A CA 1
ATOM 1315 C C . GLU A 1 171 ? -15.822 7.560 -5.956 1.00 47.44 171 GLU A C 1
ATOM 1317 O O . GLU A 1 171 ? -14.610 7.520 -6.141 1.00 47.44 171 GLU A O 1
ATOM 1322 N N . SER A 1 172 ? -16.516 8.607 -6.416 1.00 43.25 172 SER A N 1
ATOM 1323 C CA . SER A 1 172 ? -15.952 9.598 -7.346 1.00 43.25 172 SER A CA 1
ATOM 1324 C C . SER A 1 172 ? -15.423 10.902 -6.729 1.00 43.25 172 SER A C 1
ATOM 1326 O O . SER A 1 172 ? -15.020 11.768 -7.498 1.00 43.25 172 SER A O 1
ATOM 1328 N N . TYR A 1 173 ? -15.414 11.094 -5.400 1.00 41.19 173 TYR A N 1
ATOM 1329 C CA . TYR A 1 173 ? -15.042 12.409 -4.826 1.00 41.19 173 TYR A CA 1
ATOM 1330 C C . TYR A 1 173 ? -14.150 12.427 -3.574 1.00 41.19 173 TYR A C 1
ATOM 1332 O O . TYR A 1 173 ? -13.832 13.516 -3.109 1.00 41.19 173 TYR A O 1
ATOM 1340 N N . LEU A 1 174 ? -13.714 11.290 -3.021 1.00 43.53 174 LEU A N 1
ATOM 1341 C CA . LEU A 1 174 ? -12.992 11.296 -1.731 1.00 43.53 174 LEU A CA 1
ATOM 1342 C C . LEU A 1 174 ? -11.480 11.035 -1.811 1.00 43.53 174 LEU A C 1
ATOM 1344 O O . LEU A 1 174 ? -10.826 11.055 -0.777 1.00 43.53 174 LEU A O 1
ATOM 1348 N N . TRP A 1 175 ? -10.908 10.837 -3.003 1.00 45.47 175 TRP A N 1
ATOM 1349 C CA . TRP A 1 175 ? -9.523 10.343 -3.136 1.00 45.47 175 TRP A CA 1
ATOM 1350 C C . TRP A 1 175 ? -8.588 11.243 -3.947 1.00 45.47 175 TRP A C 1
ATOM 1352 O O . TRP A 1 175 ? -7.482 10.828 -4.279 1.00 45.47 175 TRP A O 1
ATOM 1362 N N . ILE A 1 176 ? -9.028 12.452 -4.301 1.00 36.19 176 ILE A N 1
ATOM 1363 C CA . ILE A 1 176 ? -8.215 13.406 -5.057 1.00 36.19 176 ILE A CA 1
ATOM 1364 C C . ILE A 1 176 ? -8.310 14.761 -4.362 1.00 36.19 176 ILE A C 1
ATOM 1366 O O . ILE A 1 176 ? -9.246 15.515 -4.611 1.00 36.19 176 ILE A O 1
ATOM 1370 N N . ASN A 1 177 ? -7.371 15.025 -3.461 1.00 32.50 177 ASN A N 1
ATOM 1371 C CA . ASN A 1 177 ? -6.850 16.355 -3.149 1.00 32.50 177 ASN A CA 1
ATOM 1372 C C . ASN A 1 177 ? -5.423 16.186 -2.640 1.00 32.50 177 ASN A C 1
ATOM 1374 O O . ASN A 1 177 ? -5.248 15.392 -1.692 1.00 32.50 177 ASN A O 1
#

pLDDT: mean 92.82, std 12.53, range [32.5, 98.81]

InterPro domains:
  IPR026906 BspA-type LRR region [PF13306] (1-115)
  IPR032675 Leucine-rich repeat domain superfamily [G3DSA:3.80.10.10] (1-166)
  IPR053139 Putative surface bspA-like protein [PTHR45661] (2-150)

Organism: NCBI:txid1076179

Nearest PDB structures (foldseek):
  6mlx-assembly3_C  TM=7.803E-01  e=1.162E-06  Treponema pallidum
  4fs7-assembly1_A  TM=5.609E-01  e=5.179E-07  Bacteroides ovatus ATCC 8483
  4gt6-assembly1_A  TM=4.864E-01  e=2.239E-06  Faecalibacterium duncaniae
  4fdw-assembly1_A  TM=3.682E-01  e=7.375E-07  Bacteroides ovatus ATCC 8483
  3sb4-assembly1_A  TM=5.100E-01  e=4.137E-03  Bacteroides thetaiotaomicron

Foldseek 3Di:
DAEEEDDQPDQEQEALNCACVCNHQEYEYHLNHQEYEHNSNAQNQNHQDYADHLNHAEYEACRQDNYCHQEYEDHQNHQYYYHLVHAQNCNHAEYEAHQNHQEADYNVQHNNQNHAEYEYAHLADHHYPYAHHVQLNHEYEYAPPSQVNQCPDPRNHNHVYYHHDHPPPDPPPDPDD

Mean predicted aligned error: 4.26 Å

Secondary structure (DSSP, 8-state):
--EEE--TT--EEPTTTTTT-TT--EEE--TT--EE-TTTTTT-TT--EEEPPTT--EE-TTTTTT---SEEEE-TT--EE-TTTTTT-TT--EEEE-TT--EE-TTTTTT-TT--EEEE--SSPPEESSPPTTGGG-EEEEETT-HHHHHTSTTT---SEEEEE-TTS-TTSSS--